Protein AF-A0A242CD02-F1 (afdb_monomer)

Mean predicted aligned error: 7.16 Å

Radius of gyration: 33.12 Å; Cα contacts (8 Å, |Δi|>4): 206; chains: 1; bounding box: 73×28×96 Å

Solvent-accessible surface area (backbone atoms only — not comparable to full-atom values): 11367 Å² total; per-residue (Å²): 132,57,72,65,54,57,50,27,54,52,23,42,52,47,16,54,51,25,44,52,53,18,51,51,29,49,52,52,28,53,52,41,50,52,54,45,55,55,54,62,72,67,69,62,88,50,74,74,56,36,57,55,49,52,51,51,52,52,50,45,52,52,50,36,53,51,28,51,52,50,21,52,52,27,44,51,51,16,50,54,29,38,52,50,18,53,48,47,50,52,51,48,26,64,44,76,51,73,66,56,45,51,26,53,55,56,36,52,54,36,54,54,50,49,51,52,49,56,56,37,52,80,70,71,52,62,48,69,61,45,24,51,51,43,32,54,44,22,52,52,33,31,68,46,38,74,63,81,58,65,86,63,31,37,71,67,55,34,51,45,45,43,55,28,31,50,46,46,35,52,53,22,53,49,45,37,77,40,20,72,58,40,56,72,32,73,72,55,42,52,55,53,51,52,51,48,50,54,35,50,54,39,46,50,52,45,30,62,73,58,66,54,63,64,69,69,67,68,68,76,118

Foldseek 3Di:
DDPLVVLLVVLLVLLVVLLVLLVVLVVVLVVLVVVLVVLVVPQDPDPVVNVVSVVVNVVSVVSSVVSNVSSVVSNVSSVVSVVSSVVSLVCLQQAFDPLLVQLLLLLVVLLVVLLVLLVVLVVPPDLVVSLVVLLVSLVVNLVSLVDQGDPSYDPVLSVLSVVLSVLSNVLSVCCNVCSNVSSVDNVSSVVSSVSSVVSVVSSVVNCVRNVPDVVVSVPPD

Organism: NCBI:txid1834181

Secondary structure (DSSP, 8-state):
--HHHHHHHHHHHHHHHHHHHHHHHHHHHHHHHHHHHHHHHS--SSHHHHHHHHHHHHHHHHHHHHHHHHHHHHHHHHHHHHHHHHHHHHHHHHS--HHHHHHHHHHHHHHHHHHHHHHHHHTT--HHHHHHHHHHHHHHHHHHH-SPPPTTS-HHHHHHHHHHHHHHHHHHHHHHHHHHHHTT-HHHHHHHHHHHHHHHHHHHHHHHHTT--HHHHHS--

Sequence (221 aa):
MNVLDLTFIGLLSGAILFLFFSIICLLLMIRTARKRTVLKKSRPKNKRKQKLWKRKLNKLQKQRKSLLRNAILLFLLMLVTGSGAVYSQYYQMTNLSAVDSEALVKSYYLLGETKKQLDSVKNGASPEKIANNLRDITKQLVSAVNHSPNERLTEEGQRLLKRYYTGATDVASNIHTQSSMIVQNSSVVEEYVADLDKVLANQQSVFKHFKVNESALKEKK

pLDDT: mean 91.0, std 7.23, range [43.72, 97.56]

Nearest PDB structures (foldseek):
  3qe6-assembly1_B  TM=3.062E-01  e=3.656E+00  Mus musculus
  3q84-assembly2_G  TM=3.473E-01  e=6.196E+00  Homo sapiens

Structure (mmCIF, N/CA/C/O backbone):
data_AF-A0A242CD02-F1
#
_entry.id   AF-A0A242CD02-F1
#
loop_
_atom_site.group_PDB
_atom_site.id
_atom_site.type_symbol
_atom_site.label_atom_id
_atom_site.label_alt_id
_atom_site.label_comp_id
_atom_site.label_asym_id
_atom_site.label_entity_id
_atom_site.label_seq_id
_atom_site.pdbx_PDB_ins_code
_atom_site.Cartn_x
_atom_site.Cartn_y
_atom_site.Cartn_z
_atom_site.occupancy
_atom_site.B_iso_or_equiv
_atom_site.auth_seq_id
_atom_site.auth_comp_id
_atom_site.auth_asym_id
_atom_site.auth_atom_id
_atom_site.pdbx_PDB_model_num
ATOM 1 N N . MET A 1 1 ? 9.460 2.040 7.372 1.00 59.06 1 MET A N 1
ATOM 2 C CA . MET A 1 1 ? 9.167 1.795 5.942 1.00 59.06 1 MET A CA 1
ATOM 3 C C . MET A 1 1 ? 8.607 0.395 5.826 1.00 59.06 1 MET A C 1
ATOM 5 O O . MET A 1 1 ? 9.220 -0.531 6.346 1.00 59.06 1 MET A O 1
ATOM 9 N N . ASN A 1 2 ? 7.425 0.260 5.237 1.00 72.31 2 ASN A N 1
ATOM 10 C CA . ASN A 1 2 ? 6.775 -1.029 5.042 1.00 72.31 2 ASN A CA 1
ATOM 11 C C . ASN A 1 2 ? 7.590 -1.853 4.024 1.00 72.31 2 ASN A C 1
ATOM 13 O O . ASN A 1 2 ? 8.218 -1.288 3.128 1.00 72.31 2 ASN A O 1
ATOM 17 N N . VAL A 1 3 ? 7.584 -3.184 4.128 1.00 81.50 3 VAL A N 1
ATOM 18 C CA . VAL A 1 3 ? 8.255 -4.075 3.158 1.00 81.50 3 VAL A CA 1
ATOM 19 C C . VAL A 1 3 ? 7.753 -3.785 1.741 1.00 81.50 3 VAL A C 1
ATOM 21 O O . VAL A 1 3 ? 8.529 -3.752 0.787 1.00 81.50 3 VAL A O 1
ATOM 24 N N . LEU A 1 4 ? 6.465 -3.463 1.616 1.00 81.31 4 LEU A N 1
ATOM 25 C CA . LEU A 1 4 ? 5.857 -3.063 0.353 1.00 81.31 4 LEU A CA 1
ATOM 26 C C . LEU A 1 4 ? 6.481 -1.778 -0.230 1.00 81.31 4 LEU A C 1
ATOM 28 O O . LEU A 1 4 ? 6.661 -1.699 -1.444 1.00 81.31 4 LEU A O 1
ATOM 32 N N . ASP A 1 5 ? 6.917 -0.823 0.596 1.00 82.12 5 ASP A N 1
ATOM 33 C CA . ASP A 1 5 ? 7.583 0.407 0.133 1.00 82.12 5 ASP A CA 1
ATOM 34 C C . ASP A 1 5 ? 8.933 0.096 -0.507 1.00 82.12 5 ASP A C 1
ATOM 36 O O . ASP A 1 5 ? 9.254 0.593 -1.586 1.00 82.12 5 ASP A O 1
ATOM 40 N N . LEU A 1 6 ? 9.707 -0.770 0.148 1.00 87.12 6 LEU A N 1
ATOM 41 C CA . LEU A 1 6 ? 11.003 -1.225 -0.345 1.00 87.12 6 LEU A CA 1
ATOM 42 C C . LEU A 1 6 ? 10.846 -1.973 -1.671 1.00 87.12 6 LEU A C 1
ATOM 44 O O . LEU A 1 6 ? 11.602 -1.721 -2.610 1.00 87.12 6 LEU A O 1
ATOM 48 N N . THR A 1 7 ? 9.831 -2.840 -1.779 1.00 88.38 7 THR A N 1
ATOM 49 C CA . THR A 1 7 ? 9.551 -3.548 -3.037 1.00 88.38 7 THR A CA 1
ATOM 50 C C . THR A 1 7 ? 9.139 -2.594 -4.154 1.00 88.38 7 THR A C 1
ATOM 52 O O . THR A 1 7 ? 9.653 -2.717 -5.262 1.00 88.38 7 THR A O 1
ATOM 55 N N . PHE A 1 8 ? 8.280 -1.607 -3.875 1.00 90.19 8 PHE A N 1
ATOM 56 C CA . PHE A 1 8 ? 7.859 -0.615 -4.864 1.00 90.19 8 PHE A CA 1
ATOM 57 C C . PHE A 1 8 ? 9.052 0.188 -5.392 1.00 90.19 8 PHE A C 1
ATOM 59 O O . PHE A 1 8 ? 9.268 0.249 -6.602 1.00 90.19 8 PHE A O 1
ATOM 66 N N . ILE A 1 9 ? 9.867 0.744 -4.488 1.00 91.44 9 ILE A N 1
ATOM 67 C CA . ILE A 1 9 ? 11.042 1.547 -4.848 1.00 91.44 9 ILE A CA 1
ATOM 68 C C . ILE A 1 9 ? 12.050 0.705 -5.636 1.00 91.44 9 ILE A C 1
ATOM 70 O O . ILE A 1 9 ? 12.567 1.167 -6.656 1.00 91.44 9 ILE A O 1
ATOM 74 N N . GLY A 1 10 ? 12.311 -0.532 -5.202 1.00 93.19 10 GLY A N 1
ATOM 75 C CA . GLY A 1 10 ? 13.229 -1.442 -5.884 1.00 93.19 10 GLY A CA 1
ATOM 76 C C . GLY A 1 10 ? 12.765 -1.800 -7.297 1.00 93.19 10 GLY A C 1
ATOM 77 O O . GLY A 1 10 ? 13.545 -1.707 -8.247 1.00 93.19 10 GLY A O 1
ATOM 78 N N . LEU A 1 11 ? 11.486 -2.148 -7.458 1.00 94.12 11 LEU A N 1
ATOM 79 C CA . LEU A 1 11 ? 10.900 -2.498 -8.754 1.00 94.12 11 LEU A CA 1
ATOM 80 C C . LEU A 1 11 ? 10.860 -1.301 -9.709 1.00 94.12 11 LEU A C 1
ATOM 82 O O . LEU A 1 11 ? 11.226 -1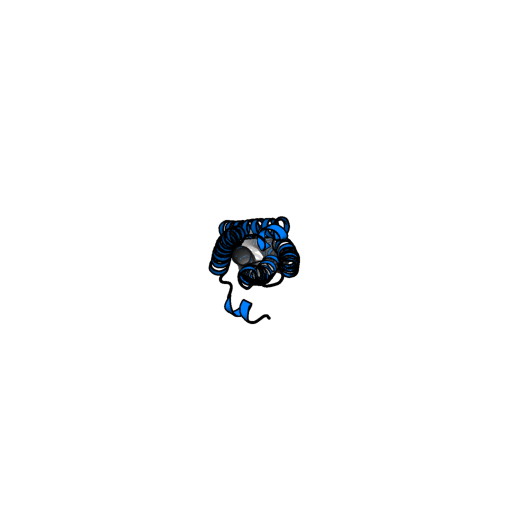.440 -10.878 1.00 94.12 11 LEU A O 1
ATOM 86 N N . LEU A 1 12 ? 10.480 -0.119 -9.214 1.00 95.12 12 LEU A N 1
ATOM 87 C CA . LEU A 1 12 ? 10.429 1.101 -10.018 1.00 95.12 12 LEU A CA 1
ATOM 88 C C . LEU A 1 12 ? 11.831 1.533 -10.466 1.00 95.12 12 LEU A C 1
ATOM 90 O O . LEU A 1 12 ? 12.051 1.812 -11.645 1.00 95.12 12 LEU A O 1
ATOM 94 N N . SER A 1 13 ? 12.800 1.519 -9.548 1.00 96.38 13 SER A N 1
ATOM 95 C CA . SER A 1 13 ? 14.198 1.843 -9.858 1.00 96.38 13 SER A CA 1
ATOM 96 C C . SER A 1 13 ? 14.786 0.857 -10.870 1.00 96.38 13 SER A C 1
ATOM 98 O O . SER A 1 13 ? 15.448 1.267 -11.826 1.00 96.38 13 SER A O 1
ATOM 100 N N . GLY A 1 14 ? 14.493 -0.439 -10.711 1.00 95.81 14 GLY A N 1
ATOM 101 C CA . GLY A 1 14 ? 14.870 -1.479 -11.667 1.00 95.81 14 GLY A CA 1
ATOM 102 C C . GLY A 1 14 ? 14.273 -1.246 -13.056 1.00 95.81 14 GLY A C 1
ATOM 103 O O . GLY A 1 14 ? 14.996 -1.317 -14.050 1.00 95.81 14 GLY A O 1
ATOM 104 N N . ALA A 1 15 ? 12.989 -0.884 -13.135 1.00 96.62 15 ALA A N 1
ATOM 105 C CA . ALA A 1 15 ? 12.323 -0.582 -14.400 1.00 96.62 15 ALA A CA 1
ATOM 106 C C . ALA A 1 15 ? 12.999 0.583 -15.142 1.00 96.62 15 ALA A C 1
ATOM 108 O O . ALA A 1 15 ? 13.291 0.473 -16.336 1.00 96.62 15 ALA A O 1
ATOM 109 N N . ILE A 1 16 ? 13.318 1.667 -14.427 1.00 96.75 16 ILE A N 1
ATOM 110 C CA . ILE A 1 16 ? 14.021 2.833 -14.985 1.00 96.75 16 ILE A CA 1
ATOM 111 C C . ILE A 1 16 ? 15.420 2.439 -15.482 1.00 96.75 16 ILE A C 1
ATOM 113 O O . ILE A 1 16 ? 15.822 2.810 -16.587 1.00 96.75 16 ILE A O 1
ATOM 117 N N . LEU A 1 17 ? 16.154 1.647 -14.700 1.00 97.56 17 LEU A N 1
ATOM 118 C CA . LEU A 1 17 ? 17.499 1.192 -15.049 1.00 97.56 17 LEU A CA 1
ATOM 119 C C . LEU A 1 17 ? 17.497 0.279 -16.289 1.00 97.56 17 LEU A C 1
ATOM 121 O O . LEU A 1 17 ? 18.319 0.452 -17.194 1.00 97.56 17 LEU A O 1
ATOM 125 N N . PHE A 1 18 ? 16.543 -0.648 -16.388 1.00 97.12 18 PHE A N 1
ATOM 126 C CA . PHE A 1 18 ? 16.381 -1.493 -17.572 1.00 97.12 18 PHE A CA 1
ATOM 127 C C . PHE A 1 18 ? 15.957 -0.698 -18.809 1.00 97.12 18 PHE A C 1
ATOM 129 O O . PHE A 1 18 ? 16.474 -0.957 -19.902 1.00 97.12 18 PHE A O 1
ATOM 136 N N . LEU A 1 19 ? 15.090 0.309 -18.650 1.00 97.00 19 LEU A N 1
ATOM 137 C CA . LEU A 1 19 ? 14.740 1.234 -19.727 1.00 97.00 19 LEU A CA 1
ATOM 138 C C . LEU A 1 19 ? 15.984 1.962 -20.248 1.00 97.00 19 LEU A C 1
ATOM 140 O O . LEU A 1 19 ? 16.242 1.977 -21.454 1.00 97.00 19 LEU A O 1
ATOM 144 N N . PHE A 1 20 ? 16.791 2.506 -19.337 1.00 97.50 20 PHE A N 1
ATOM 145 C CA . PHE A 1 20 ? 18.009 3.234 -19.675 1.00 97.50 20 PHE A CA 1
ATOM 146 C C . PHE A 1 20 ? 19.009 2.361 -20.448 1.00 97.50 20 PHE A C 1
ATOM 148 O O . PHE A 1 20 ? 19.477 2.743 -21.527 1.00 97.50 20 PHE A O 1
ATOM 155 N N . PHE A 1 21 ? 19.286 1.143 -19.969 1.00 96.50 21 PHE A N 1
ATOM 156 C CA . PHE A 1 21 ? 20.171 0.219 -20.682 1.00 96.50 21 PHE A CA 1
ATOM 157 C C . PHE A 1 21 ? 19.598 -0.257 -22.021 1.00 96.50 21 PHE A C 1
ATOM 159 O O . PHE A 1 21 ? 20.362 -0.455 -22.975 1.00 96.50 21 PHE A O 1
ATOM 166 N N . SER A 1 22 ? 18.274 -0.405 -22.130 1.00 96.12 22 SER A N 1
ATOM 167 C CA . SER A 1 22 ? 17.621 -0.726 -23.401 1.00 96.12 22 SER A CA 1
ATOM 168 C C . SER A 1 22 ? 17.855 0.386 -24.429 1.00 96.12 22 SER A C 1
ATOM 170 O O . SER A 1 22 ? 18.326 0.109 -25.537 1.00 96.12 22 SER A O 1
ATOM 172 N N . ILE A 1 23 ? 17.668 1.653 -24.039 1.00 96.00 23 ILE A N 1
ATOM 173 C CA . ILE A 1 23 ? 17.934 2.821 -24.894 1.00 96.00 23 ILE A CA 1
ATOM 174 C C . ILE A 1 23 ? 19.403 2.859 -25.335 1.00 96.00 23 ILE A C 1
ATOM 176 O O . ILE A 1 23 ? 19.686 3.026 -26.525 1.00 96.00 23 ILE A O 1
ATOM 180 N N . ILE A 1 24 ? 20.353 2.634 -24.422 1.00 96.75 24 ILE A N 1
ATOM 181 C CA . ILE A 1 24 ? 21.782 2.563 -24.772 1.00 96.75 24 ILE A CA 1
ATOM 182 C C . ILE A 1 24 ? 22.038 1.464 -25.811 1.00 96.75 24 ILE A C 1
ATOM 184 O O . ILE A 1 24 ? 22.725 1.702 -26.812 1.00 96.75 24 ILE A O 1
ATOM 188 N N . CYS A 1 25 ? 21.467 0.271 -25.624 1.00 94.81 25 CYS A N 1
ATOM 189 C CA . CYS A 1 25 ? 21.605 -0.826 -26.582 1.00 94.81 25 CYS A CA 1
ATOM 190 C C . CYS A 1 25 ? 21.042 -0.454 -27.962 1.00 94.81 25 CYS A C 1
ATOM 192 O O . CYS A 1 25 ? 21.676 -0.757 -28.981 1.00 94.81 25 CYS A O 1
ATOM 194 N N . LEU A 1 26 ? 19.906 0.251 -28.013 1.00 94.62 26 LEU A N 1
ATOM 195 C CA . LEU A 1 26 ? 19.320 0.764 -29.254 1.00 94.62 26 LEU A CA 1
ATOM 196 C C . LEU A 1 26 ? 20.239 1.789 -29.941 1.00 94.62 26 LEU A C 1
ATOM 198 O O . LEU A 1 26 ? 20.517 1.665 -31.138 1.00 94.62 26 LEU A O 1
ATOM 202 N N . LEU A 1 27 ? 20.801 2.747 -29.200 1.00 95.81 27 LEU A N 1
ATOM 203 C CA . LEU A 1 27 ? 21.742 3.736 -29.744 1.00 95.81 27 LEU A CA 1
ATOM 204 C C . LEU A 1 27 ? 23.017 3.077 -30.296 1.00 95.81 27 LEU A C 1
ATOM 206 O O . LEU A 1 27 ? 23.470 3.395 -31.404 1.00 95.81 27 LEU A O 1
ATOM 210 N N . LEU A 1 28 ? 23.582 2.110 -29.568 1.00 94.38 28 LEU A N 1
ATOM 211 C CA . LEU A 1 28 ? 24.733 1.324 -30.026 1.00 94.38 28 LEU A CA 1
ATOM 212 C C . LEU A 1 28 ? 24.396 0.484 -31.264 1.00 94.38 28 LEU A C 1
ATOM 214 O O . LEU A 1 28 ? 25.238 0.333 -32.161 1.00 94.38 28 LEU A O 1
ATOM 218 N N . MET A 1 29 ? 23.167 -0.026 -31.361 1.00 94.25 29 MET A N 1
ATOM 219 C CA . MET A 1 29 ? 22.686 -0.748 -32.536 1.00 94.25 29 MET A CA 1
ATOM 220 C C . MET A 1 29 ? 22.645 0.162 -33.767 1.00 94.25 29 MET A C 1
ATOM 222 O O . MET A 1 29 ? 23.146 -0.232 -34.825 1.00 94.25 29 MET A O 1
ATOM 226 N N . ILE A 1 30 ? 22.119 1.384 -33.628 1.00 92.88 30 ILE A N 1
ATOM 227 C CA . ILE A 1 30 ? 22.072 2.386 -34.704 1.00 92.88 30 ILE A CA 1
ATOM 228 C C . ILE A 1 30 ? 23.492 2.743 -35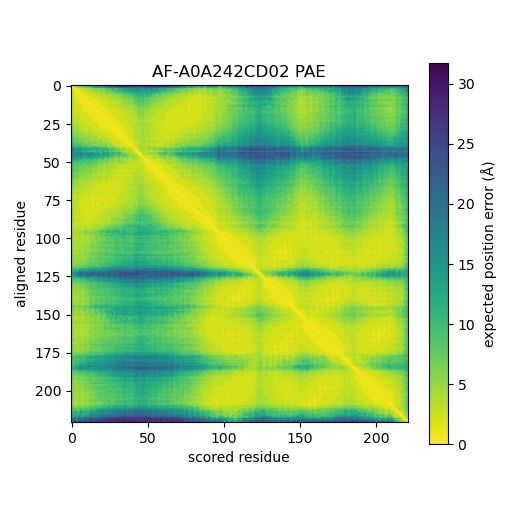.154 1.00 92.88 30 ILE A C 1
ATOM 230 O O . ILE A 1 30 ? 23.792 2.710 -36.353 1.00 92.88 30 ILE A O 1
ATOM 234 N N . ARG A 1 31 ? 24.411 2.996 -34.211 1.00 93.88 31 ARG A N 1
ATOM 235 C CA . ARG A 1 31 ? 25.831 3.246 -34.521 1.00 93.88 31 ARG A CA 1
ATOM 236 C C . ARG A 1 31 ? 26.468 2.068 -35.268 1.00 93.88 31 ARG A C 1
ATOM 238 O O . ARG A 1 31 ? 27.168 2.270 -36.261 1.00 93.88 31 ARG A O 1
ATOM 245 N N . THR A 1 32 ? 26.194 0.833 -34.848 1.00 92.06 32 THR A N 1
ATOM 246 C CA . THR A 1 32 ? 26.699 -0.389 -35.503 1.00 92.06 32 THR A CA 1
ATOM 247 C C . THR A 1 32 ? 26.111 -0.569 -36.906 1.00 92.06 32 THR A C 1
ATOM 249 O O . THR A 1 32 ? 26.822 -0.966 -37.835 1.00 92.06 32 THR A O 1
ATOM 252 N N . ALA A 1 33 ? 24.834 -0.228 -37.098 1.00 89.69 33 ALA A N 1
ATOM 253 C CA . ALA A 1 33 ? 24.182 -0.246 -38.402 1.00 89.69 33 ALA A CA 1
ATOM 254 C C . ALA A 1 33 ? 24.817 0.769 -39.367 1.00 89.69 33 ALA A C 1
ATOM 256 O O . ALA A 1 33 ? 25.144 0.391 -40.493 1.00 89.69 33 ALA A O 1
ATOM 257 N N . ARG A 1 34 ? 25.089 2.001 -38.907 1.00 91.88 34 ARG A N 1
ATOM 258 C CA . ARG A 1 34 ? 25.816 3.022 -39.684 1.00 91.88 34 ARG A CA 1
ATOM 259 C C . ARG A 1 34 ? 27.234 2.564 -40.049 1.00 91.88 34 ARG A C 1
ATOM 261 O O . ARG A 1 34 ? 27.628 2.639 -41.209 1.00 91.88 34 ARG A O 1
ATOM 268 N N . LYS A 1 35 ? 27.990 1.984 -39.107 1.00 91.06 35 LYS A N 1
ATOM 269 C CA . LYS A 1 35 ? 29.323 1.409 -39.400 1.00 91.06 35 LYS A CA 1
ATOM 270 C C . LYS A 1 35 ? 29.259 0.322 -40.480 1.00 91.06 35 LYS A C 1
ATOM 272 O O . LYS A 1 35 ? 30.132 0.248 -41.344 1.00 91.06 35 LYS A O 1
ATOM 277 N N . ARG A 1 36 ? 28.211 -0.510 -40.468 1.00 89.25 36 ARG A N 1
ATOM 278 C CA . ARG A 1 36 ? 27.994 -1.553 -41.484 1.00 89.25 36 ARG A CA 1
ATOM 279 C C . ARG A 1 36 ? 27.660 -0.967 -42.857 1.00 89.25 36 ARG A C 1
ATOM 281 O O . ARG A 1 36 ? 28.155 -1.502 -43.847 1.00 89.25 36 ARG A O 1
ATOM 288 N N . THR A 1 37 ? 26.831 0.076 -42.944 1.00 89.81 37 THR A N 1
ATOM 289 C CA . THR A 1 37 ? 26.491 0.704 -44.234 1.00 89.81 37 THR A CA 1
ATOM 290 C C . THR A 1 37 ? 27.706 1.385 -44.854 1.00 89.81 37 THR A C 1
ATOM 292 O O . THR A 1 37 ? 27.958 1.178 -46.038 1.00 89.81 37 THR A O 1
ATOM 295 N N . VAL A 1 38 ? 28.517 2.089 -44.056 1.00 91.50 38 VAL A N 1
ATOM 296 C CA . VAL A 1 38 ? 29.792 2.672 -44.510 1.00 91.50 38 VAL A CA 1
ATOM 297 C C . VAL A 1 38 ? 30.747 1.580 -45.003 1.00 91.50 38 VAL A C 1
ATOM 299 O O . VAL A 1 38 ? 31.223 1.643 -46.133 1.00 91.50 38 VAL A O 1
ATOM 302 N N . LEU A 1 39 ? 30.952 0.513 -44.222 1.00 88.19 39 LEU A N 1
ATOM 303 C CA . LEU A 1 39 ? 31.839 -0.586 -44.621 1.00 88.19 39 LEU A CA 1
ATOM 304 C C . LEU A 1 39 ? 31.354 -1.309 -45.890 1.00 88.19 39 LEU A C 1
ATOM 306 O O . LEU A 1 39 ? 32.177 -1.777 -46.676 1.00 88.19 39 LEU A O 1
ATOM 310 N N . LYS A 1 40 ? 30.035 -1.404 -46.110 1.00 87.06 40 LYS A N 1
ATOM 311 C CA . LYS A 1 40 ? 29.467 -1.975 -47.341 1.00 87.06 40 LYS A CA 1
ATOM 312 C C . LYS A 1 40 ? 29.805 -1.149 -48.586 1.00 87.06 40 LYS A C 1
ATOM 314 O O . LYS A 1 40 ? 30.006 -1.755 -49.635 1.00 87.06 40 LYS A O 1
ATOM 319 N N . LYS A 1 41 ? 29.882 0.184 -48.469 1.00 89.06 41 LYS A N 1
ATOM 320 C CA . LYS A 1 41 ? 30.239 1.082 -49.582 1.00 89.06 41 LYS A CA 1
ATOM 321 C C . LYS A 1 41 ? 31.707 0.910 -50.006 1.00 89.06 41 LYS A C 1
ATOM 323 O O . LYS A 1 41 ? 32.001 0.903 -51.193 1.00 89.06 41 LYS A O 1
ATOM 328 N N . SER A 1 42 ? 32.620 0.664 -49.065 1.00 86.38 42 SER A N 1
ATOM 329 C CA . SER A 1 42 ? 34.060 0.486 -49.332 1.00 86.38 42 SER A CA 1
ATOM 330 C C . SER A 1 42 ? 34.445 -0.963 -49.685 1.00 86.38 42 SER A C 1
ATOM 332 O O . SER A 1 42 ? 35.234 -1.600 -48.980 1.00 86.38 42 SER A O 1
ATOM 334 N N . ARG A 1 43 ? 33.872 -1.530 -50.756 1.00 84.75 43 ARG A N 1
ATOM 335 C CA . ARG A 1 43 ? 34.142 -2.921 -51.177 1.00 84.75 43 ARG A CA 1
ATOM 336 C C . ARG A 1 43 ? 35.559 -3.067 -51.776 1.00 84.75 43 ARG A C 1
ATOM 338 O O . ARG A 1 43 ? 35.836 -2.464 -52.810 1.00 84.75 43 ARG A O 1
ATOM 345 N N . PRO A 1 44 ? 36.454 -3.901 -51.207 1.00 86.69 44 PRO A N 1
ATOM 346 C CA . PRO A 1 44 ? 37.796 -4.101 -51.759 1.00 86.69 44 PRO A CA 1
ATOM 347 C C . PRO A 1 44 ? 37.785 -5.027 -52.989 1.00 86.69 44 PRO A C 1
ATOM 349 O O . PRO A 1 44 ? 37.081 -6.038 -52.998 1.00 86.69 44 PRO A O 1
ATOM 352 N N . LYS A 1 45 ? 38.621 -4.720 -53.995 1.00 84.81 45 LYS A N 1
ATOM 353 C CA . LYS A 1 45 ? 38.789 -5.527 -55.225 1.00 84.81 45 LYS A CA 1
ATOM 354 C C . LYS A 1 45 ? 39.702 -6.761 -55.046 1.00 84.81 45 LYS A C 1
ATOM 356 O O . LYS A 1 45 ? 39.555 -7.741 -55.763 1.00 84.81 45 LYS A O 1
ATOM 361 N N . ASN A 1 46 ? 40.616 -6.757 -54.069 1.00 92.38 46 ASN A N 1
ATOM 362 C CA . ASN A 1 46 ? 41.578 -7.851 -53.838 1.00 92.38 46 ASN A CA 1
ATOM 363 C C . ASN A 1 46 ? 40.951 -9.040 -53.068 1.00 92.38 46 ASN A C 1
ATOM 365 O O . ASN A 1 46 ? 40.400 -8.843 -51.979 1.00 92.38 46 ASN A O 1
ATOM 369 N N . LYS A 1 47 ? 41.115 -10.278 -53.573 1.00 82.75 47 LYS A N 1
ATOM 370 C CA . LYS A 1 47 ? 40.580 -11.526 -52.981 1.00 82.75 47 LYS A CA 1
ATOM 371 C C . LYS A 1 47 ? 40.957 -11.726 -51.500 1.00 82.75 47 LYS A C 1
ATOM 373 O O . LYS A 1 47 ? 40.092 -12.084 -50.697 1.00 82.75 47 LYS A O 1
ATOM 378 N N . ARG A 1 48 ? 42.205 -11.437 -51.091 1.00 83.56 48 ARG A N 1
ATOM 379 C CA . ARG A 1 48 ? 42.642 -11.562 -49.677 1.00 83.56 48 ARG A CA 1
ATOM 380 C C . ARG A 1 48 ? 41.919 -10.553 -48.771 1.00 83.56 48 ARG A C 1
ATOM 382 O O . ARG A 1 48 ? 41.380 -10.922 -47.725 1.00 83.56 48 ARG A O 1
ATOM 389 N N . LYS A 1 49 ? 41.821 -9.289 -49.206 1.00 84.25 49 LYS A N 1
ATOM 390 C CA . LYS A 1 49 ? 41.115 -8.212 -48.478 1.00 84.25 49 LYS A CA 1
ATOM 391 C C . LYS A 1 49 ? 39.595 -8.440 -48.440 1.00 84.25 49 LYS A C 1
ATOM 393 O O . LYS A 1 49 ? 38.945 -8.097 -47.453 1.00 84.25 49 LYS A O 1
ATOM 398 N N . GLN A 1 50 ? 39.030 -9.091 -49.458 1.00 87.81 50 GLN A N 1
ATOM 399 C CA . GLN A 1 50 ? 37.608 -9.433 -49.532 1.00 87.81 50 GLN A CA 1
ATOM 400 C C . GLN A 1 50 ? 37.179 -10.432 -48.442 1.00 87.81 50 GLN A C 1
ATOM 402 O O . GLN A 1 50 ? 36.107 -10.272 -47.853 1.00 87.81 50 GLN A O 1
ATOM 407 N N . LYS A 1 51 ? 38.021 -11.425 -48.111 1.00 87.62 51 LYS A N 1
ATOM 408 C CA . LYS A 1 51 ? 37.750 -12.388 -47.023 1.00 87.62 51 LYS A CA 1
ATOM 409 C C . LYS A 1 51 ? 37.687 -11.693 -45.657 1.00 87.62 51 LYS A C 1
ATOM 411 O O . LYS A 1 51 ? 36.760 -11.937 -44.884 1.00 87.62 51 LYS A O 1
ATOM 416 N N . LEU A 1 52 ? 38.622 -10.778 -45.378 1.00 89.00 52 LEU A N 1
ATOM 417 C CA . LEU A 1 52 ? 38.633 -9.977 -44.144 1.00 89.00 52 LEU A CA 1
ATOM 418 C C . LEU A 1 52 ? 37.433 -9.024 -44.059 1.00 89.00 52 LEU A C 1
ATOM 420 O O . LEU A 1 52 ? 36.817 -8.897 -43.001 1.00 89.00 52 LEU A O 1
ATOM 424 N N . TRP A 1 53 ? 37.058 -8.400 -45.177 1.00 91.19 53 TRP A N 1
ATOM 425 C CA . TRP A 1 53 ? 35.881 -7.536 -45.266 1.00 91.19 53 TRP A CA 1
ATOM 426 C C . TRP A 1 53 ? 34.579 -8.291 -44.958 1.00 91.19 53 TRP A C 1
ATOM 428 O O . TRP A 1 53 ? 33.802 -7.847 -44.109 1.00 91.19 53 TRP A O 1
ATOM 438 N N . LYS A 1 54 ? 34.378 -9.484 -45.545 1.00 89.56 54 LYS A N 1
ATOM 439 C CA . LYS A 1 54 ? 33.224 -10.351 -45.233 1.00 89.56 54 LYS A CA 1
ATOM 440 C C . LYS A 1 54 ? 33.187 -10.736 -43.748 1.00 89.56 54 LYS A C 1
ATOM 442 O O . LYS A 1 54 ? 32.131 -10.655 -43.124 1.00 89.56 54 LYS A O 1
ATOM 447 N N . ARG A 1 55 ? 34.334 -11.087 -43.149 1.00 90.69 55 ARG A N 1
ATOM 448 C CA . ARG A 1 55 ? 34.434 -11.386 -41.705 1.00 90.69 55 ARG A CA 1
ATOM 449 C C . ARG A 1 55 ? 34.023 -10.188 -40.838 1.00 90.69 55 ARG A C 1
ATOM 451 O O . ARG A 1 55 ? 33.233 -10.362 -39.912 1.00 90.69 55 ARG A O 1
ATOM 458 N N . LYS A 1 56 ? 34.497 -8.974 -41.156 1.00 91.00 56 LYS A N 1
ATOM 459 C CA . LYS A 1 56 ? 34.119 -7.739 -40.438 1.00 91.00 56 LYS A CA 1
ATOM 460 C C . LYS A 1 56 ? 32.622 -7.437 -40.559 1.00 91.00 56 LYS A C 1
ATOM 462 O O . LYS A 1 56 ? 31.987 -7.130 -39.552 1.00 91.00 56 LYS A O 1
ATOM 467 N N . LEU A 1 57 ? 32.035 -7.587 -41.748 1.00 90.19 57 LEU A N 1
ATOM 468 C CA . LEU A 1 57 ? 30.590 -7.425 -41.946 1.00 90.19 57 LEU A CA 1
ATOM 469 C C . LEU A 1 57 ? 29.770 -8.434 -41.139 1.00 90.19 57 LEU A C 1
ATOM 471 O O . LEU A 1 57 ? 28.789 -8.047 -40.502 1.00 90.19 57 LEU A O 1
ATOM 475 N N . ASN A 1 58 ? 30.188 -9.701 -41.121 1.00 91.56 58 ASN A N 1
ATOM 476 C CA . ASN A 1 58 ? 29.530 -10.738 -40.329 1.00 91.56 58 ASN A CA 1
ATOM 477 C C . ASN A 1 58 ? 29.636 -10.445 -38.826 1.00 91.56 58 ASN A C 1
ATOM 479 O O . ASN A 1 58 ? 28.652 -10.622 -38.108 1.00 91.56 58 ASN A O 1
ATOM 483 N N . LYS A 1 59 ? 30.781 -9.931 -38.349 1.00 92.94 59 LYS A N 1
ATOM 484 C CA . LYS A 1 59 ? 30.953 -9.501 -36.950 1.00 92.94 59 LYS A CA 1
ATOM 485 C C . LYS A 1 59 ? 29.998 -8.359 -36.590 1.00 92.94 59 LYS A C 1
ATOM 487 O O . LYS A 1 59 ? 29.279 -8.479 -35.604 1.00 92.94 59 LYS A O 1
ATOM 492 N N . LEU A 1 60 ? 29.911 -7.312 -37.417 1.00 90.38 60 LEU A N 1
ATOM 493 C CA . LEU A 1 60 ? 28.974 -6.195 -37.206 1.00 90.38 60 LEU A CA 1
ATOM 494 C C . LEU A 1 60 ? 27.507 -6.650 -37.250 1.00 90.38 60 LEU A C 1
ATOM 496 O O . LEU A 1 60 ? 26.674 -6.149 -36.500 1.00 90.38 60 LEU A O 1
ATOM 500 N N . GLN A 1 61 ? 27.176 -7.621 -38.106 1.00 92.06 61 GLN A N 1
ATOM 501 C CA . GLN A 1 61 ? 25.833 -8.198 -38.169 1.00 92.06 61 GLN A CA 1
ATOM 502 C C . GLN A 1 61 ? 25.492 -9.011 -36.913 1.00 92.06 61 GLN A C 1
ATOM 504 O O . GLN A 1 61 ? 24.392 -8.857 -36.384 1.00 92.06 61 GLN A O 1
ATOM 509 N N . LYS A 1 62 ? 26.424 -9.833 -36.413 1.00 92.50 62 LYS A N 1
ATOM 510 C CA . LYS A 1 62 ? 26.258 -10.561 -35.145 1.00 92.50 62 LYS A CA 1
ATOM 511 C C . LYS A 1 62 ? 26.121 -9.597 -33.962 1.00 92.50 62 LYS A C 1
ATOM 513 O O . LYS A 1 62 ? 25.199 -9.755 -33.171 1.00 92.50 62 LYS A O 1
ATOM 518 N N . GLN A 1 63 ? 26.959 -8.559 -33.895 1.00 92.81 63 GLN A N 1
ATOM 519 C CA . GLN A 1 63 ? 26.875 -7.514 -32.868 1.00 92.81 63 GLN A CA 1
ATOM 520 C C . GLN A 1 63 ? 25.525 -6.795 -32.894 1.00 92.81 63 GLN A C 1
ATOM 522 O O . GLN A 1 63 ? 24.886 -6.674 -31.856 1.00 92.81 63 GLN A O 1
ATOM 527 N N . ARG A 1 64 ? 25.037 -6.393 -34.077 1.00 92.38 64 ARG A N 1
ATOM 528 C CA . ARG A 1 64 ? 23.711 -5.772 -34.216 1.00 92.38 64 ARG A CA 1
ATOM 529 C C . ARG A 1 64 ? 22.595 -6.682 -33.697 1.00 92.38 64 ARG A C 1
ATOM 531 O O . ARG A 1 64 ? 21.741 -6.211 -32.956 1.00 92.38 64 ARG A O 1
ATOM 538 N N . LYS A 1 65 ? 22.595 -7.965 -34.082 1.00 92.94 65 LYS A N 1
ATOM 539 C CA . LYS A 1 65 ? 21.588 -8.935 -33.617 1.00 92.94 65 LYS A CA 1
ATOM 540 C C . LYS A 1 65 ? 21.650 -9.136 -32.100 1.00 92.94 65 LYS A C 1
ATOM 542 O O . LYS A 1 65 ? 20.607 -9.182 -31.463 1.00 92.94 65 LYS A O 1
ATOM 547 N N . SER A 1 66 ? 22.853 -9.207 -31.527 1.00 94.56 66 SER A N 1
ATOM 548 C CA . SER A 1 66 ? 23.036 -9.321 -30.077 1.00 94.56 66 SER A CA 1
ATOM 549 C C . SER A 1 66 ? 22.530 -8.085 -29.335 1.00 94.56 66 SER A C 1
ATOM 551 O O . SER A 1 66 ? 21.836 -8.232 -28.339 1.00 94.56 66 SER A O 1
ATOM 553 N N . LEU A 1 67 ? 22.834 -6.880 -29.829 1.00 94.25 67 LEU A N 1
ATOM 554 C CA . LEU A 1 67 ? 22.348 -5.628 -29.241 1.00 94.25 67 LEU A CA 1
ATOM 555 C C . LEU A 1 67 ? 20.822 -5.524 -29.312 1.00 94.25 67 LEU A C 1
ATOM 557 O O . LEU A 1 67 ? 20.209 -5.101 -28.343 1.00 94.25 67 LEU A O 1
ATOM 561 N N . LEU A 1 68 ? 20.209 -5.953 -30.421 1.00 94.25 68 LEU A N 1
ATOM 562 C CA . LEU A 1 68 ? 18.751 -6.013 -30.546 1.00 94.25 68 LEU A CA 1
ATOM 563 C C . LEU A 1 68 ? 18.140 -7.002 -29.549 1.00 94.25 68 LEU A C 1
ATOM 565 O O . LEU A 1 68 ? 17.198 -6.645 -28.854 1.00 94.25 68 LEU A O 1
ATOM 569 N N . ARG A 1 69 ? 18.693 -8.216 -29.436 1.00 95.75 69 ARG A N 1
ATOM 570 C CA . ARG A 1 69 ? 18.220 -9.211 -28.462 1.00 95.75 69 ARG A CA 1
ATOM 571 C C . ARG A 1 69 ? 18.329 -8.689 -27.030 1.00 95.75 69 ARG A C 1
ATOM 573 O O . ARG A 1 69 ? 17.382 -8.834 -26.272 1.00 95.75 69 ARG A O 1
ATOM 580 N N . ASN A 1 70 ? 19.452 -8.061 -26.680 1.00 95.19 70 ASN A N 1
ATOM 581 C CA . ASN A 1 70 ? 19.650 -7.487 -25.350 1.00 95.19 70 ASN A CA 1
ATOM 582 C C . ASN A 1 70 ? 18.693 -6.313 -25.096 1.00 95.19 70 ASN A C 1
ATOM 584 O O . ASN A 1 70 ? 18.127 -6.237 -24.015 1.00 95.19 70 ASN A O 1
ATOM 588 N N . ALA A 1 71 ? 18.465 -5.441 -26.084 1.00 95.88 71 ALA A N 1
ATOM 589 C CA . ALA A 1 71 ? 17.506 -4.342 -25.966 1.00 95.88 71 ALA A CA 1
ATOM 590 C C . ALA A 1 71 ? 16.077 -4.856 -25.731 1.00 95.88 71 ALA A C 1
ATOM 592 O O . ALA A 1 71 ? 15.395 -4.352 -24.844 1.00 95.88 71 ALA A O 1
ATOM 593 N N . ILE A 1 72 ? 15.655 -5.883 -26.480 1.00 96.38 72 ILE A N 1
ATOM 594 C CA . ILE A 1 72 ? 14.345 -6.530 -26.307 1.00 96.38 72 ILE A CA 1
ATOM 595 C C . ILE A 1 72 ? 14.249 -7.184 -24.926 1.00 96.38 72 ILE A C 1
ATOM 597 O O . ILE A 1 72 ? 13.262 -6.984 -24.233 1.00 96.38 72 ILE A O 1
ATOM 601 N N . LEU A 1 73 ? 15.275 -7.926 -24.500 1.00 97.44 73 LEU A N 1
ATOM 602 C CA . LEU A 1 73 ? 15.289 -8.579 -23.190 1.00 97.44 73 LEU A CA 1
ATOM 603 C C . LEU A 1 73 ? 15.202 -7.559 -22.049 1.00 97.44 73 LEU A C 1
ATOM 605 O O . LEU A 1 73 ? 14.385 -7.720 -21.152 1.00 97.44 73 LEU A O 1
ATOM 609 N N . LEU A 1 74 ? 15.998 -6.488 -22.101 1.00 96.81 74 LEU A N 1
ATOM 610 C CA . LEU A 1 74 ? 15.952 -5.407 -21.111 1.00 96.81 74 LEU A CA 1
ATOM 611 C C . LEU A 1 74 ? 14.601 -4.689 -21.122 1.00 96.81 74 LEU A C 1
ATOM 613 O O . LEU A 1 74 ? 14.081 -4.342 -20.070 1.00 96.81 74 LEU A O 1
ATOM 617 N N . PHE A 1 75 ? 14.006 -4.501 -22.299 1.00 96.38 75 PHE A N 1
ATOM 618 C CA . PHE A 1 75 ? 12.676 -3.916 -22.412 1.00 96.38 75 PHE A CA 1
ATOM 619 C C . PHE A 1 75 ? 11.598 -4.815 -21.788 1.00 96.38 75 PHE A C 1
ATOM 621 O O . PHE A 1 75 ? 10.740 -4.324 -21.064 1.00 96.38 75 PHE A O 1
ATOM 628 N N . LEU A 1 76 ? 11.668 -6.132 -21.996 1.00 97.50 76 LEU A N 1
ATOM 629 C CA . LEU A 1 76 ? 10.764 -7.082 -21.341 1.00 97.50 76 LEU A CA 1
ATOM 630 C C . LEU A 1 76 ? 10.943 -7.079 -19.819 1.00 97.50 76 LEU A C 1
ATOM 632 O O . LEU A 1 76 ? 9.951 -7.055 -19.097 1.00 97.50 76 LEU A O 1
ATOM 636 N N . LEU A 1 77 ? 12.186 -7.046 -19.328 1.00 97.00 77 LEU A N 1
ATOM 637 C CA . LEU A 1 77 ? 12.452 -6.923 -17.893 1.00 97.00 77 LEU A CA 1
ATOM 638 C C . LEU A 1 77 ? 11.877 -5.626 -17.322 1.00 97.00 77 LEU A C 1
ATOM 640 O O . LEU A 1 77 ? 11.246 -5.673 -16.272 1.00 97.00 77 LEU A O 1
ATOM 644 N N . MET A 1 78 ? 12.024 -4.505 -18.036 1.00 97.44 78 MET A N 1
ATOM 645 C CA . MET A 1 78 ? 11.410 -3.229 -17.667 1.00 97.44 78 MET A CA 1
ATOM 646 C C . MET A 1 78 ? 9.890 -3.349 -17.526 1.00 97.44 78 MET A C 1
ATOM 648 O O . MET A 1 78 ? 9.347 -2.875 -16.531 1.00 97.44 78 MET A O 1
ATOM 652 N N . LEU A 1 79 ? 9.211 -4.014 -18.467 1.00 97.19 79 LEU A N 1
ATOM 653 C CA . LEU A 1 79 ? 7.762 -4.224 -18.391 1.00 97.19 79 LEU A CA 1
ATOM 654 C C . LEU A 1 79 ? 7.372 -5.077 -17.180 1.00 97.19 79 LEU A C 1
ATOM 656 O O . LEU A 1 79 ? 6.435 -4.731 -16.464 1.00 97.19 79 LEU A O 1
ATOM 660 N N . VAL A 1 80 ? 8.106 -6.159 -16.913 1.00 97.06 80 VAL A N 1
ATOM 661 C CA . VAL A 1 80 ? 7.846 -7.028 -15.755 1.00 97.06 80 VAL A CA 1
ATOM 662 C C . VAL A 1 80 ? 8.044 -6.263 -14.447 1.00 97.06 80 VAL A C 1
ATOM 664 O O . VAL A 1 80 ? 7.138 -6.234 -13.618 1.00 97.06 80 VAL A O 1
ATOM 667 N N . THR A 1 81 ? 9.174 -5.581 -14.263 1.00 96.06 81 THR A N 1
ATOM 668 C CA . THR A 1 81 ? 9.417 -4.816 -13.031 1.00 96.06 81 THR A CA 1
ATOM 669 C C . THR A 1 81 ? 8.495 -3.608 -12.901 1.00 96.06 81 THR A C 1
ATOM 671 O O . THR A 1 81 ? 8.022 -3.320 -11.807 1.00 96.06 81 THR A O 1
ATOM 674 N N . GLY A 1 82 ? 8.185 -2.929 -14.007 1.00 95.75 82 GLY A N 1
ATOM 675 C CA . GLY A 1 82 ? 7.271 -1.787 -14.030 1.00 95.75 82 GLY A CA 1
ATOM 676 C C . GLY A 1 82 ? 5.845 -2.192 -13.665 1.00 95.75 82 GLY A C 1
ATOM 677 O O . GLY A 1 82 ? 5.230 -1.567 -12.807 1.00 95.75 82 GLY A O 1
ATOM 678 N N . SER A 1 83 ? 5.349 -3.288 -14.248 1.00 94.75 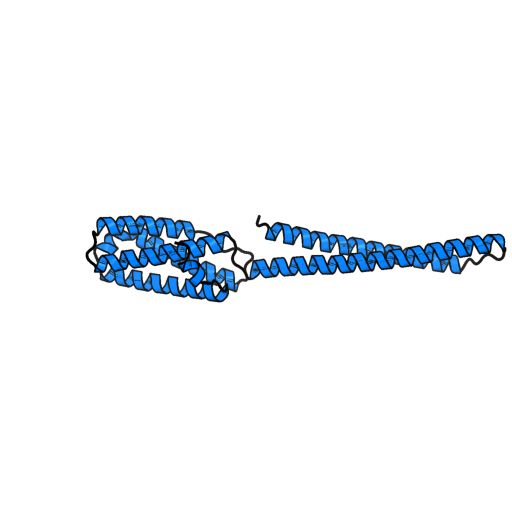83 SER A N 1
ATOM 679 C CA . SER A 1 83 ? 4.040 -3.855 -13.902 1.00 94.75 83 SER A CA 1
ATOM 680 C C . SER A 1 83 ? 3.970 -4.290 -12.436 1.00 94.75 83 SER A C 1
ATOM 682 O O . SER A 1 83 ? 2.996 -3.975 -11.756 1.00 94.75 83 SER A O 1
ATOM 684 N N . GLY A 1 84 ? 5.035 -4.902 -11.908 1.00 93.94 84 GLY A N 1
ATOM 685 C CA . GLY A 1 84 ? 5.143 -5.242 -10.488 1.00 93.94 84 GLY A CA 1
ATOM 686 C C . GLY A 1 84 ? 5.121 -4.019 -9.566 1.00 93.94 84 GLY A C 1
ATOM 687 O O . GLY A 1 84 ? 4.464 -4.054 -8.527 1.00 93.94 84 GLY A O 1
ATOM 688 N N . ALA A 1 85 ? 5.790 -2.925 -9.943 1.00 93.81 85 ALA A N 1
ATOM 689 C CA . ALA A 1 85 ? 5.750 -1.674 -9.186 1.00 93.81 85 ALA A CA 1
ATOM 690 C C . ALA A 1 85 ? 4.329 -1.090 -9.152 1.00 93.81 85 ALA A C 1
ATOM 692 O O . ALA A 1 85 ? 3.815 -0.793 -8.076 1.00 93.81 85 ALA A O 1
ATOM 693 N N . VAL A 1 86 ? 3.665 -0.998 -10.308 1.00 92.31 86 VAL A N 1
ATOM 694 C CA . VAL A 1 86 ? 2.279 -0.508 -10.400 1.00 92.31 86 VAL A CA 1
ATOM 695 C C . VAL A 1 86 ? 1.329 -1.387 -9.586 1.00 92.31 86 VAL A C 1
ATOM 697 O O . VAL A 1 86 ? 0.490 -0.866 -8.857 1.00 92.31 86 VAL A O 1
ATOM 700 N N . TYR A 1 87 ? 1.489 -2.711 -9.645 1.00 92.50 87 TYR A N 1
ATOM 701 C CA . TYR A 1 87 ? 0.69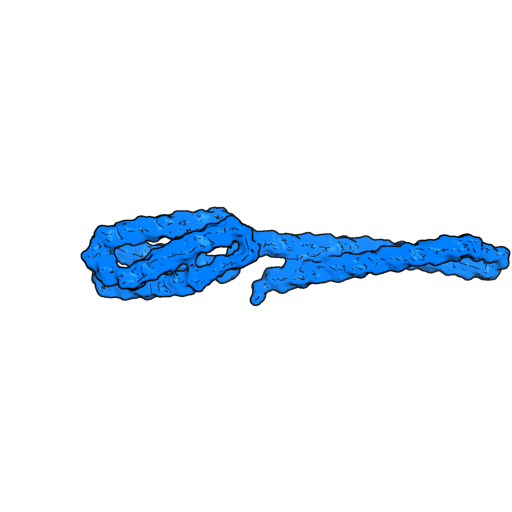4 -3.635 -8.839 1.00 92.50 87 TYR A CA 1
ATOM 702 C C . TYR A 1 87 ? 0.927 -3.444 -7.334 1.00 92.50 87 TYR A C 1
ATOM 704 O O . TYR A 1 87 ? -0.033 -3.377 -6.572 1.00 92.50 87 TYR A O 1
ATOM 712 N N . SER A 1 88 ? 2.184 -3.309 -6.897 1.00 90.94 88 SER A N 1
ATOM 713 C CA . SER A 1 88 ? 2.514 -3.052 -5.487 1.00 90.94 88 SER A CA 1
ATOM 714 C C . SER A 1 88 ? 1.900 -1.737 -4.996 1.00 90.94 88 SER A C 1
ATOM 716 O O . SER A 1 88 ? 1.317 -1.690 -3.913 1.00 90.94 88 SER A O 1
ATOM 718 N N . GLN A 1 89 ? 1.957 -0.683 -5.814 1.00 89.94 89 GLN A N 1
ATOM 719 C CA . GLN A 1 89 ? 1.324 0.597 -5.508 1.00 89.94 89 GLN A CA 1
ATOM 720 C C . GLN A 1 89 ? -0.199 0.471 -5.419 1.00 89.94 89 GLN A C 1
ATOM 722 O O . GLN A 1 89 ? -0.793 0.931 -4.447 1.00 89.94 89 GLN A O 1
ATOM 727 N N . TYR A 1 90 ? -0.820 -0.187 -6.398 1.00 91.25 90 TYR A N 1
ATOM 728 C CA . TYR A 1 90 ? -2.258 -0.433 -6.398 1.00 91.25 90 TYR A CA 1
ATOM 729 C C . TYR A 1 90 ? -2.688 -1.193 -5.140 1.00 91.25 90 TYR A C 1
ATOM 731 O O . TYR A 1 90 ? -3.624 -0.787 -4.457 1.00 91.25 90 TYR A O 1
ATOM 739 N N . TYR A 1 91 ? -1.944 -2.237 -4.769 1.00 90.75 91 TYR A N 1
ATOM 740 C CA . TYR A 1 91 ? -2.210 -3.003 -3.558 1.00 90.75 91 TYR A CA 1
ATOM 741 C C . TYR A 1 91 ? -2.131 -2.136 -2.294 1.00 90.75 91 TYR A C 1
ATOM 743 O O . TYR A 1 91 ? -3.000 -2.242 -1.432 1.00 90.75 91 TYR A O 1
ATOM 751 N N . GLN A 1 92 ? -1.128 -1.260 -2.182 1.00 89.62 92 GLN A N 1
ATOM 752 C CA . GLN A 1 92 ? -1.009 -0.330 -1.051 1.00 89.62 92 GLN A CA 1
ATOM 753 C C . GLN A 1 92 ? -2.142 0.703 -1.001 1.00 89.62 92 GLN A C 1
ATOM 755 O O . GLN A 1 92 ? -2.507 1.138 0.086 1.00 89.62 92 GLN A O 1
ATOM 760 N N . MET A 1 93 ? -2.696 1.089 -2.153 1.00 89.31 93 MET A N 1
ATOM 761 C CA . MET A 1 93 ? -3.804 2.045 -2.238 1.00 89.31 93 MET A CA 1
ATOM 762 C C . MET A 1 93 ? -5.141 1.450 -1.794 1.00 89.31 93 MET A C 1
ATOM 764 O O . MET A 1 93 ? -5.982 2.170 -1.257 1.00 89.31 93 MET A O 1
ATOM 768 N N . THR A 1 94 ? -5.353 0.153 -2.029 1.00 89.00 94 THR A N 1
ATOM 769 C CA . THR A 1 94 ? -6.652 -0.502 -1.808 1.00 89.00 94 THR A CA 1
ATOM 770 C C . THR A 1 94 ? -6.727 -1.345 -0.540 1.00 89.00 94 THR A C 1
ATOM 772 O O . THR A 1 94 ? -7.810 -1.808 -0.196 1.00 89.00 94 THR A O 1
ATOM 775 N N . ASN A 1 95 ? -5.606 -1.597 0.137 1.00 91.06 95 ASN A N 1
ATOM 776 C CA . ASN A 1 95 ? -5.559 -2.461 1.316 1.00 91.06 95 ASN A CA 1
ATOM 777 C C . ASN A 1 95 ? -5.099 -1.695 2.553 1.00 91.06 95 ASN A C 1
ATOM 779 O O . ASN A 1 95 ? -4.256 -0.803 2.478 1.00 91.06 95 ASN A O 1
ATOM 783 N N . LEU A 1 96 ? -5.628 -2.101 3.707 1.00 91.31 96 LEU A N 1
ATOM 784 C CA . LEU A 1 96 ? -5.231 -1.558 5.000 1.00 91.31 96 LEU A CA 1
ATOM 785 C C . LEU A 1 96 ? -3.742 -1.797 5.257 1.00 91.31 96 LEU A C 1
ATOM 787 O O . LEU A 1 96 ? -3.203 -2.871 4.972 1.00 91.31 96 LEU A O 1
ATOM 791 N N . SER A 1 97 ? -3.084 -0.795 5.839 1.00 90.81 97 SER A N 1
ATOM 792 C CA . SER A 1 97 ? -1.742 -0.984 6.380 1.00 90.81 97 SER A CA 1
ATOM 793 C C . SER A 1 97 ? -1.785 -1.917 7.596 1.00 90.81 97 SER A C 1
ATOM 795 O O . SER A 1 97 ? -2.843 -2.140 8.182 1.00 90.81 97 SER A O 1
ATOM 797 N N . ALA A 1 98 ? -0.635 -2.459 8.006 1.00 88.50 98 ALA A N 1
ATOM 798 C CA . ALA A 1 98 ? -0.568 -3.274 9.220 1.00 88.50 98 ALA A CA 1
ATOM 799 C C . ALA A 1 98 ? -1.047 -2.490 10.455 1.00 88.50 98 ALA A C 1
ATOM 801 O O . ALA A 1 98 ? -1.800 -3.028 11.258 1.00 88.50 98 ALA A O 1
ATOM 802 N N . VAL A 1 99 ? -0.672 -1.209 10.541 1.00 90.94 99 VAL A N 1
ATOM 803 C CA . VAL A 1 99 ? -1.075 -0.303 11.623 1.00 90.94 99 VAL A CA 1
ATOM 804 C C . VAL A 1 99 ? -2.582 -0.062 11.594 1.00 90.94 99 VAL A C 1
ATOM 806 O O . VAL A 1 99 ? -3.241 -0.252 12.608 1.00 90.94 99 VAL A O 1
ATOM 809 N N . ASP A 1 100 ? -3.149 0.274 10.431 1.00 93.19 100 ASP A N 1
ATOM 810 C CA . ASP A 1 100 ? -4.597 0.504 10.305 1.00 93.19 100 ASP A CA 1
ATOM 811 C C . ASP A 1 100 ? -5.410 -0.769 10.574 1.00 93.19 100 ASP A C 1
ATOM 813 O O . ASP A 1 100 ? -6.486 -0.722 11.165 1.00 93.19 100 ASP A O 1
ATOM 817 N N . SER A 1 101 ? -4.894 -1.925 10.152 1.00 91.81 101 SER A N 1
ATOM 818 C CA . SER A 1 101 ? -5.509 -3.225 10.413 1.00 91.81 101 SER A CA 1
ATOM 819 C C . SER A 1 101 ? -5.516 -3.542 11.910 1.00 91.81 101 SER A C 1
ATOM 821 O O . SER A 1 101 ? -6.559 -3.891 12.461 1.00 91.81 101 SER A O 1
ATOM 823 N N . GLU A 1 102 ? -4.381 -3.363 12.591 1.00 91.62 102 GLU A N 1
ATOM 824 C CA . GLU A 1 102 ? -4.269 -3.559 14.039 1.00 91.62 102 GLU A CA 1
ATOM 825 C C . GLU A 1 102 ? -5.179 -2.600 14.814 1.00 91.62 102 GLU A C 1
ATOM 827 O O . GLU A 1 102 ? -5.911 -3.036 15.707 1.00 91.62 102 GLU A O 1
ATOM 832 N N . ALA A 1 103 ? -5.191 -1.322 14.429 1.00 94.06 103 ALA A N 1
ATOM 833 C CA . ALA A 1 103 ? -6.061 -0.311 15.011 1.00 94.06 103 ALA A CA 1
ATOM 834 C C . ALA A 1 103 ? -7.535 -0.701 14.878 1.00 94.06 103 ALA A C 1
ATOM 836 O O . ALA A 1 103 ? -8.241 -0.706 15.882 1.00 94.06 103 ALA A O 1
ATOM 837 N N . LEU A 1 104 ? -7.976 -1.111 13.681 1.00 93.81 104 LEU A N 1
ATOM 838 C CA . LEU A 1 104 ? -9.348 -1.557 13.421 1.00 93.81 104 LEU A CA 1
ATOM 839 C C . LEU A 1 104 ? -9.753 -2.788 14.231 1.00 93.81 104 LEU A C 1
ATOM 841 O O . LEU A 1 104 ? -10.883 -2.855 14.716 1.00 93.81 104 LEU A O 1
ATOM 845 N N . VAL A 1 105 ? -8.857 -3.770 14.365 1.00 92.69 105 VAL A N 1
ATOM 846 C CA . VAL A 1 105 ? -9.111 -4.967 15.178 1.00 92.69 105 VAL A CA 1
ATOM 847 C C . VAL A 1 105 ? -9.254 -4.574 16.645 1.00 92.69 105 VAL A C 1
ATOM 849 O O . VAL A 1 105 ? -10.234 -4.931 17.297 1.00 92.69 105 VAL A O 1
ATOM 852 N N . LYS A 1 106 ? -8.294 -3.811 17.173 1.00 93.69 106 LYS A N 1
ATOM 853 C CA . LYS A 1 106 ? -8.279 -3.402 18.579 1.00 93.69 106 LYS A CA 1
ATOM 854 C C . LYS A 1 106 ? -9.490 -2.535 18.920 1.00 93.69 106 LYS A C 1
ATOM 856 O O . LYS A 1 106 ? -10.150 -2.765 19.933 1.00 93.69 106 LYS A O 1
ATOM 861 N N . SER A 1 107 ? -9.821 -1.577 18.063 1.00 94.94 107 SER A N 1
ATOM 862 C CA . SER A 1 107 ? -10.961 -0.691 18.262 1.00 94.94 107 SER A CA 1
ATOM 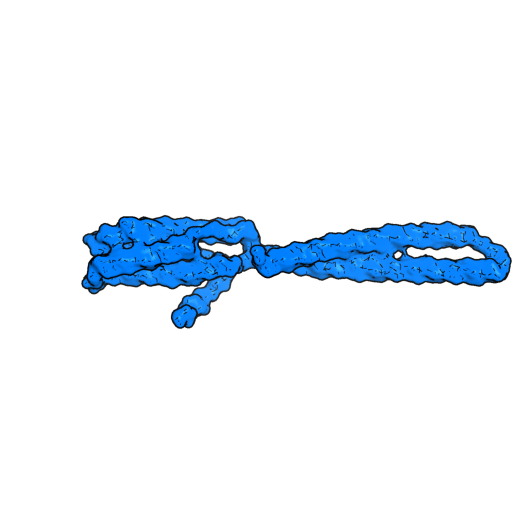863 C C . SER A 1 107 ? -12.301 -1.418 18.144 1.00 94.94 107 SER A C 1
ATOM 865 O O . SER A 1 107 ? -13.209 -1.095 18.902 1.00 94.94 107 SER A O 1
ATOM 867 N N . TYR A 1 108 ? -12.433 -2.429 17.273 1.00 94.00 108 TYR A N 1
ATOM 868 C CA . TYR A 1 108 ? -13.625 -3.287 17.200 1.00 94.00 108 TYR A CA 1
ATOM 869 C C . TYR A 1 108 ? -13.953 -3.920 18.555 1.00 94.00 108 TYR A C 1
ATOM 871 O O . TYR A 1 108 ? -15.078 -3.808 19.046 1.00 94.00 108 TYR A O 1
ATOM 879 N N . TYR A 1 109 ? -12.953 -4.520 19.201 1.00 93.19 109 TYR A N 1
ATOM 880 C CA . TYR A 1 109 ? -13.144 -5.130 20.513 1.00 93.19 109 TYR A CA 1
ATOM 881 C C . TYR A 1 109 ? -13.429 -4.098 21.605 1.00 93.19 109 TYR A C 1
ATOM 883 O O . TYR A 1 109 ? -14.340 -4.298 22.407 1.00 93.19 109 TYR A O 1
ATOM 891 N N . LEU A 1 110 ? -12.684 -2.989 21.632 1.00 96.00 110 LEU A N 1
ATOM 892 C CA . LEU A 1 110 ? -12.840 -1.959 22.661 1.00 96.00 110 LEU A CA 1
ATOM 893 C C . LEU A 1 110 ? -14.183 -1.226 22.553 1.00 96.00 110 LEU A C 1
ATOM 895 O O . LEU A 1 110 ? -14.801 -0.950 23.579 1.00 96.00 110 LEU A O 1
ATOM 899 N N . LEU A 1 111 ? -14.676 -0.958 21.340 1.00 95.31 111 LEU A N 1
ATOM 900 C CA . LEU A 1 111 ? -16.019 -0.405 21.122 1.00 95.31 111 LEU A CA 1
ATOM 901 C C . LEU A 1 111 ? -17.098 -1.376 21.613 1.00 95.31 111 LEU A C 1
ATOM 903 O O . LEU A 1 111 ? -18.026 -0.966 22.311 1.00 95.31 111 LEU A O 1
ATOM 907 N N . GLY A 1 112 ? -16.947 -2.669 21.308 1.00 93.44 112 GLY A N 1
ATOM 908 C CA . GLY A 1 112 ? -17.851 -3.707 21.801 1.00 93.44 112 GLY A CA 1
ATOM 909 C C . GLY A 1 112 ? -17.862 -3.806 23.328 1.00 93.44 112 GLY A C 1
ATOM 910 O O . GLY A 1 112 ? -18.927 -3.908 23.932 1.00 93.44 112 GLY A O 1
ATOM 911 N N . GLU A 1 113 ? -16.695 -3.738 23.968 1.00 94.12 113 GLU A N 1
ATOM 912 C CA . GLU A 1 113 ? -16.597 -3.776 25.429 1.00 94.12 113 GLU A CA 1
ATOM 913 C C . GLU A 1 113 ? -17.135 -2.495 26.077 1.00 94.12 113 GLU A C 1
ATOM 915 O O . GLU A 1 113 ? -17.852 -2.572 27.070 1.00 94.12 113 GLU A O 1
ATOM 920 N N . THR A 1 114 ? -16.898 -1.328 25.469 1.00 95.00 114 THR A N 1
ATOM 921 C CA . THR A 1 114 ? -17.486 -0.052 25.913 1.00 95.00 114 THR A CA 1
ATOM 922 C C . THR A 1 114 ? -19.010 -0.137 25.920 1.00 95.00 114 THR A C 1
ATOM 924 O O . THR A 1 114 ? -19.638 0.211 26.919 1.00 95.00 114 THR A O 1
ATOM 927 N N . LYS A 1 115 ? -19.606 -0.671 24.845 1.00 93.69 115 LYS A N 1
ATOM 928 C CA . LYS A 1 115 ? -21.058 -0.858 24.753 1.00 93.69 115 LYS A CA 1
ATOM 929 C C . LYS A 1 115 ? -21.584 -1.774 25.862 1.00 93.69 115 LYS A C 1
ATOM 931 O O . LYS A 1 115 ? -22.529 -1.403 26.548 1.00 93.69 115 LYS A O 1
ATOM 936 N N . LYS A 1 116 ? -20.914 -2.902 26.135 1.00 92.94 116 LYS A N 1
ATOM 937 C CA . LYS A 1 116 ? -21.295 -3.792 27.250 1.00 92.94 116 LYS A CA 1
ATOM 938 C C . LYS A 1 116 ? -21.221 -3.116 28.618 1.00 92.94 116 LYS A C 1
ATOM 940 O O . LYS A 1 116 ? -22.074 -3.379 29.465 1.00 92.94 116 LYS A O 1
ATOM 945 N N . GLN A 1 117 ? -20.205 -2.286 28.864 1.00 92.81 117 GLN A N 1
ATOM 946 C CA . GLN A 1 117 ? -20.089 -1.564 30.134 1.00 92.81 117 GLN A CA 1
ATOM 947 C C . GLN A 1 117 ? -21.225 -0.546 30.296 1.00 92.81 117 GLN A C 1
ATOM 949 O O . GLN A 1 117 ? -21.801 -0.462 31.378 1.00 92.81 117 GLN A O 1
ATOM 954 N N . LEU A 1 118 ? -21.603 0.162 29.224 1.00 91.12 118 LEU A N 1
ATOM 955 C CA . LEU A 1 118 ? -22.762 1.063 29.226 1.00 91.12 118 LEU A CA 1
ATOM 956 C C . LEU A 1 118 ? -24.080 0.310 29.457 1.00 91.12 118 LEU A C 1
ATOM 958 O O . LEU A 1 118 ? -24.879 0.726 30.293 1.00 91.12 118 LEU A O 1
ATOM 962 N N . ASP A 1 119 ? -24.280 -0.835 28.802 1.00 89.44 119 ASP A N 1
ATOM 963 C CA . ASP A 1 119 ? -25.462 -1.679 29.023 1.00 89.44 119 ASP A CA 1
ATOM 964 C C . ASP A 1 119 ? -25.512 -2.220 30.465 1.00 89.44 119 ASP A C 1
ATOM 966 O O . ASP A 1 119 ? -26.583 -2.348 31.058 1.00 89.44 119 ASP A O 1
ATOM 970 N N . SER A 1 12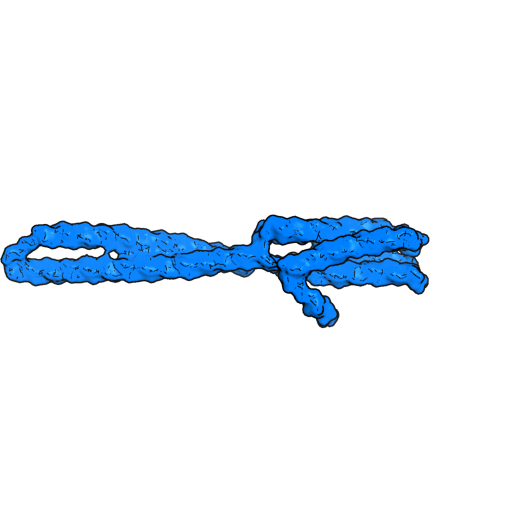0 ? -24.351 -2.475 31.077 1.00 88.62 120 SER A N 1
ATOM 971 C CA . SER A 1 120 ? -24.251 -2.933 32.469 1.00 88.62 120 SER A CA 1
ATOM 972 C C . SER A 1 120 ? -24.666 -1.871 33.490 1.00 88.62 120 SER A C 1
ATOM 974 O O . SER A 1 120 ? -25.080 -2.241 34.591 1.00 88.62 120 SER A O 1
ATOM 976 N N . VAL A 1 121 ? -24.632 -0.578 33.134 1.00 85.69 121 VAL A N 1
ATOM 977 C CA . VAL A 1 121 ? -25.197 0.501 33.970 1.00 85.69 121 VAL A CA 1
ATOM 978 C C . VAL A 1 121 ? -26.692 0.267 34.183 1.00 85.69 121 VAL A C 1
ATOM 980 O O . VAL A 1 121 ? -27.184 0.395 35.302 1.00 85.69 121 VAL A O 1
ATOM 983 N N . LYS A 1 122 ? -27.407 -0.169 33.136 1.00 78.88 122 LYS A N 1
ATOM 984 C CA . LYS A 1 122 ? -28.847 -0.469 33.204 1.00 78.88 122 LYS A CA 1
ATOM 985 C C . LYS A 1 122 ? -29.159 -1.702 34.063 1.00 78.88 122 LYS A C 1
ATOM 987 O O . LYS A 1 122 ? -30.267 -1.823 34.571 1.00 78.88 122 LYS A O 1
ATOM 992 N N . ASN A 1 123 ? -28.177 -2.581 34.271 1.00 81.62 123 ASN A N 1
ATOM 993 C CA . ASN A 1 123 ? -28.323 -3.836 35.016 1.00 81.62 123 ASN A CA 1
ATOM 994 C C . ASN A 1 123 ? -27.926 -3.726 36.503 1.00 81.62 123 ASN A C 1
ATOM 996 O O . ASN A 1 123 ? -27.806 -4.747 37.177 1.00 81.62 123 ASN A O 1
ATOM 1000 N N . GLY A 1 124 ? -27.703 -2.512 37.023 1.00 75.12 124 GLY A N 1
ATOM 1001 C CA . GLY A 1 124 ? -27.447 -2.281 38.452 1.00 75.12 124 GLY A CA 1
ATOM 1002 C C . GLY A 1 124 ? -26.048 -2.683 38.936 1.00 75.12 124 GLY A C 1
ATOM 1003 O O . GLY A 1 124 ? -25.854 -2.917 40.128 1.00 75.12 124 GLY A O 1
ATOM 1004 N N . ALA A 1 125 ? -25.064 -2.783 38.036 1.00 79.31 125 ALA A N 1
ATOM 1005 C CA . ALA A 1 125 ? -23.676 -3.023 38.427 1.00 79.31 125 ALA A CA 1
ATOM 1006 C C . ALA A 1 125 ? -23.054 -1.793 39.132 1.00 79.31 125 ALA A C 1
ATOM 1008 O O . ALA A 1 125 ? -23.518 -0.667 38.980 1.00 79.31 125 ALA A O 1
ATOM 1009 N N . SER A 1 126 ? -21.991 -2.015 39.921 1.00 86.44 126 SER A N 1
ATOM 1010 C CA . SER A 1 126 ? -21.331 -0.969 40.726 1.00 86.44 126 SER A CA 1
ATOM 1011 C C . SER A 1 126 ? -20.907 0.245 39.870 1.00 86.44 126 SER A C 1
ATOM 1013 O O . SER A 1 126 ? -20.037 0.085 39.006 1.00 86.44 126 SER A O 1
ATOM 1015 N N . PRO A 1 127 ? -21.445 1.457 40.130 1.00 85.81 127 PRO A N 1
ATOM 1016 C CA . PRO A 1 127 ? -21.154 2.653 39.335 1.00 85.81 127 PRO A CA 1
ATOM 1017 C C . PRO A 1 127 ? -19.665 3.014 39.289 1.00 85.81 127 PRO A C 1
ATOM 1019 O O . PRO A 1 127 ? -19.139 3.349 38.232 1.00 85.81 127 PRO A O 1
ATOM 1022 N N . GLU A 1 128 ? -18.959 2.888 40.415 1.00 87.94 128 GLU A N 1
ATOM 1023 C CA . GLU A 1 128 ? -17.521 3.178 40.508 1.00 87.94 128 GLU A CA 1
ATOM 1024 C C . GLU A 1 128 ? -16.689 2.210 39.664 1.00 87.94 128 GLU A C 1
ATOM 1026 O O . GLU A 1 128 ? -15.783 2.622 38.936 1.00 87.94 128 GLU A O 1
ATOM 1031 N N . LYS A 1 129 ? -17.030 0.915 39.708 1.00 89.69 129 LYS A N 1
ATOM 1032 C CA . LYS A 1 129 ? -16.357 -0.108 38.905 1.00 89.69 129 LYS A CA 1
ATOM 1033 C C . LYS A 1 129 ? -16.581 0.126 37.413 1.00 89.69 129 LYS A C 1
ATOM 1035 O O . LYS A 1 129 ? -15.628 0.044 36.642 1.00 89.69 129 LYS A O 1
ATOM 1040 N N . ILE A 1 130 ? -17.812 0.443 37.010 1.00 90.19 130 ILE A N 1
ATOM 1041 C CA . ILE A 1 130 ? -18.130 0.736 35.608 1.00 90.19 130 ILE A CA 1
ATOM 1042 C C . ILE A 1 130 ? -17.398 1.996 35.145 1.00 90.19 130 ILE A C 1
ATOM 1044 O O . ILE A 1 130 ? -16.791 1.978 34.079 1.00 90.19 130 ILE A O 1
ATOM 1048 N N . ALA A 1 131 ? -17.400 3.069 35.939 1.00 91.12 131 ALA A N 1
ATOM 1049 C CA . ALA A 1 131 ? -16.719 4.310 35.581 1.00 91.12 131 ALA A CA 1
ATOM 1050 C C . ALA A 1 131 ? -15.208 4.098 35.383 1.00 91.12 131 ALA A C 1
ATOM 1052 O O . ALA A 1 131 ? -14.645 4.590 34.404 1.00 91.12 131 ALA A O 1
ATOM 1053 N N . ASN A 1 132 ? -14.563 3.321 36.260 1.00 93.38 132 ASN A N 1
ATOM 1054 C CA . ASN A 1 132 ? -13.147 2.973 36.121 1.00 93.38 132 ASN A CA 1
ATOM 1055 C C . ASN A 1 132 ? -12.889 2.107 34.878 1.00 93.38 132 ASN A C 1
ATOM 1057 O O . ASN A 1 132 ? -12.016 2.439 34.079 1.00 93.38 132 ASN A O 1
ATOM 1061 N N . ASN A 1 133 ? -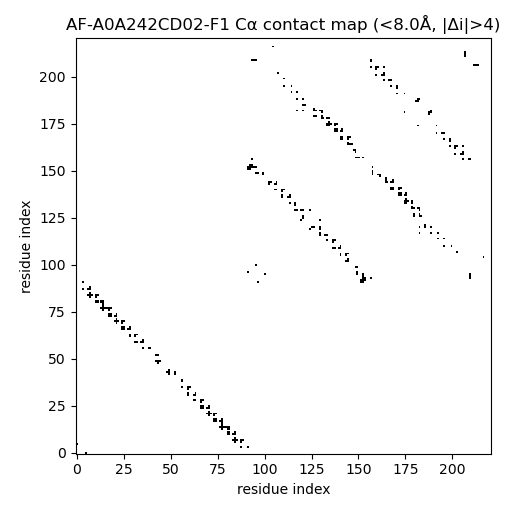13.703 1.072 34.647 1.00 94.12 133 ASN A N 1
ATOM 1062 C CA . ASN A 1 133 ? -13.595 0.242 33.445 1.00 94.12 133 ASN A CA 1
ATOM 1063 C C . ASN A 1 133 ? -13.768 1.068 32.163 1.00 94.12 133 ASN A C 1
ATOM 1065 O O . ASN A 1 133 ? -12.988 0.927 31.223 1.00 94.12 133 ASN A O 1
ATOM 1069 N N . LEU A 1 134 ? -14.775 1.947 32.121 1.00 94.31 134 LEU A N 1
ATOM 1070 C CA . LEU A 1 134 ? -15.018 2.837 30.988 1.00 94.31 134 LEU A CA 1
ATOM 1071 C C . LEU A 1 134 ? -13.810 3.734 30.737 1.00 94.31 134 LEU A C 1
ATOM 1073 O O . LEU A 1 134 ? -13.391 3.851 29.588 1.00 94.31 134 LEU A O 1
ATOM 1077 N N . ARG A 1 135 ? -13.208 4.320 31.780 1.00 94.69 135 ARG A N 1
ATOM 1078 C CA . ARG A 1 135 ? -11.983 5.124 31.642 1.00 94.69 135 ARG A CA 1
ATOM 1079 C C . ARG A 1 135 ? -10.836 4.325 31.038 1.00 94.69 135 ARG A C 1
ATOM 1081 O O . ARG A 1 135 ? -10.178 4.833 30.130 1.00 94.69 135 ARG A O 1
ATOM 1088 N N . ASP A 1 136 ? -10.622 3.097 31.498 1.00 95.62 136 ASP A N 1
ATOM 1089 C CA . ASP A 1 136 ? -9.528 2.249 31.025 1.00 95.62 136 ASP A CA 1
ATOM 1090 C C . ASP A 1 136 ? -9.731 1.797 29.575 1.00 95.62 136 ASP A C 1
ATOM 1092 O O . ASP A 1 136 ? -8.821 1.925 28.750 1.00 95.62 136 ASP A O 1
ATOM 1096 N N . ILE A 1 137 ? -10.933 1.322 29.237 1.00 96.56 137 ILE A N 1
ATOM 1097 C CA . ILE A 1 137 ? -11.277 0.867 27.882 1.00 96.56 137 ILE A CA 1
ATOM 1098 C C . ILE A 1 137 ? -11.191 2.034 26.897 1.00 96.56 137 ILE A C 1
ATOM 1100 O O . ILE A 1 137 ? -10.578 1.909 25.837 1.00 96.56 137 ILE A O 1
ATOM 1104 N N . THR A 1 138 ? -11.756 3.191 27.246 1.00 95.88 138 THR A N 1
ATOM 1105 C CA . THR A 1 138 ? -11.756 4.364 26.360 1.00 95.88 138 THR A CA 1
ATOM 1106 C C . THR A 1 138 ? -10.370 4.968 26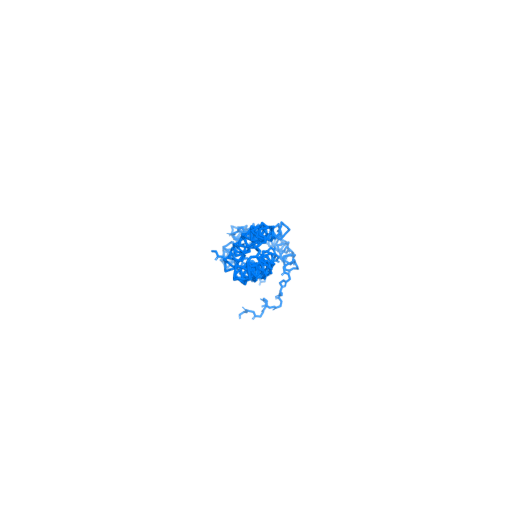.193 1.00 95.88 138 THR A C 1
ATOM 1108 O O . THR A 1 138 ? -10.013 5.353 25.082 1.00 95.88 138 THR A O 1
ATOM 1111 N N . LYS A 1 139 ? -9.532 4.964 27.236 1.00 96.50 139 LYS A N 1
ATOM 1112 C CA . LYS A 1 139 ? -8.120 5.358 27.126 1.00 96.50 139 LYS A CA 1
ATOM 1113 C C . LYS A 1 139 ? -7.366 4.463 26.141 1.00 96.50 139 LYS A C 1
ATOM 1115 O O . LYS A 1 139 ? -6.606 4.958 25.307 1.00 96.50 139 LYS A O 1
ATOM 1120 N N . GLN A 1 140 ? -7.591 3.150 26.206 1.00 96.81 140 GLN A N 1
ATOM 1121 C CA . GLN A 1 140 ? -7.011 2.210 25.245 1.00 96.81 140 GLN A CA 1
ATOM 1122 C C . GLN A 1 140 ? -7.564 2.409 23.832 1.00 96.81 140 GLN A C 1
ATOM 1124 O O . GLN A 1 140 ? -6.811 2.252 22.870 1.00 96.81 140 GLN A O 1
ATOM 1129 N N . LEU A 1 141 ? -8.846 2.762 23.704 1.00 96.75 141 LEU A N 1
ATOM 1130 C CA . LEU A 1 141 ? -9.496 3.007 22.419 1.00 96.75 141 LEU A CA 1
ATOM 1131 C C . LEU A 1 141 ? -8.908 4.246 21.752 1.00 96.75 141 LEU A C 1
ATOM 1133 O O . LEU A 1 141 ? -8.442 4.135 20.623 1.00 96.75 141 LEU A O 1
ATOM 1137 N N . VAL A 1 142 ? -8.825 5.373 22.468 1.00 96.50 142 VAL A N 1
ATOM 1138 C CA . VAL A 1 142 ? -8.145 6.584 21.982 1.00 96.50 142 VAL A CA 1
ATOM 1139 C C . VAL A 1 142 ? -6.722 6.239 21.563 1.00 96.50 142 VAL A C 1
ATOM 1141 O O . VAL A 1 142 ? -6.331 6.537 20.445 1.00 96.50 142 VAL A O 1
ATOM 1144 N N . SER A 1 143 ? -5.959 5.527 22.397 1.00 95.00 143 SER A N 1
ATOM 1145 C CA . SER A 1 143 ? -4.598 5.120 22.030 1.00 95.00 143 SER A CA 1
ATOM 1146 C C . SER A 1 143 ? -4.532 4.253 20.766 1.00 95.00 143 SER A C 1
ATOM 1148 O O . SER A 1 143 ? -3.507 4.282 20.092 1.00 95.00 143 SER A O 1
ATOM 1150 N N . ALA A 1 144 ? -5.563 3.459 20.468 1.00 94.56 144 ALA A N 1
ATOM 1151 C CA . ALA A 1 144 ? -5.602 2.603 19.287 1.00 94.56 144 ALA A CA 1
ATOM 1152 C C . ALA A 1 144 ? -5.923 3.383 18.007 1.00 94.56 144 ALA A C 1
ATOM 1154 O O . ALA A 1 144 ? -5.374 3.054 16.965 1.00 94.56 144 ALA A O 1
ATOM 1155 N N . VAL A 1 145 ? -6.795 4.395 18.082 1.00 94.56 145 VAL A N 1
ATOM 1156 C CA . VAL A 1 145 ? -7.279 5.141 16.904 1.00 94.56 145 VAL A CA 1
ATOM 1157 C C . VAL A 1 145 ? -6.662 6.534 16.749 1.00 94.56 145 VAL A C 1
ATOM 1159 O O . VAL A 1 145 ? -6.935 7.214 15.763 1.00 94.56 145 VAL A O 1
ATOM 1162 N N . ASN A 1 146 ? -5.826 6.974 17.694 1.00 93.00 146 ASN A N 1
ATOM 1163 C CA . ASN A 1 146 ? -5.157 8.276 17.663 1.00 93.00 146 ASN A CA 1
ATOM 1164 C C . ASN A 1 146 ? -3.944 8.267 16.721 1.00 93.00 146 ASN A C 1
ATOM 1166 O O . ASN A 1 146 ? -2.794 8.433 17.132 1.00 93.00 146 ASN A O 1
ATOM 1170 N N . HIS A 1 147 ? -4.208 8.040 15.440 1.00 90.88 147 HIS A N 1
ATOM 1171 C CA . HIS A 1 147 ? -3.245 8.205 14.366 1.00 90.88 147 HIS A CA 1
ATOM 1172 C C . HIS A 1 147 ? -3.962 8.562 13.063 1.00 90.88 147 HIS A C 1
ATOM 1174 O O . HIS A 1 147 ? -5.153 8.308 12.878 1.00 90.88 147 HIS A O 1
ATOM 1180 N N . SER A 1 148 ? -3.223 9.153 12.129 1.00 91.62 148 SER A N 1
ATOM 1181 C CA . SER A 1 148 ? -3.738 9.385 10.783 1.00 91.62 148 SER A CA 1
ATOM 1182 C C . SER A 1 148 ? -3.817 8.064 10.007 1.00 91.62 148 SER A C 1
ATOM 1184 O O . SER A 1 148 ? -2.948 7.203 10.186 1.00 91.62 148 SER A O 1
ATOM 1186 N N . PRO A 1 149 ? -4.818 7.893 9.124 1.00 92.69 149 PRO A N 1
ATOM 1187 C CA . PRO A 1 149 ? -4.825 6.794 8.164 1.00 92.69 149 PRO A CA 1
ATOM 1188 C C . PRO A 1 149 ? -3.588 6.833 7.264 1.00 92.69 149 PRO A C 1
ATOM 1190 O O . PRO A 1 149 ? -3.025 7.902 7.021 1.00 92.69 149 PRO A O 1
ATOM 1193 N N . ASN A 1 150 ? -3.199 5.684 6.711 1.00 90.94 150 ASN A N 1
ATOM 1194 C CA . ASN A 1 150 ? -2.106 5.625 5.743 1.00 90.94 150 ASN A CA 1
ATOM 1195 C C . ASN A 1 150 ? -2.363 6.539 4.524 1.00 90.94 150 ASN A C 1
ATOM 1197 O O . ASN A 1 150 ? -3.310 6.337 3.765 1.00 90.94 150 ASN A O 1
ATOM 1201 N N . GLU A 1 151 ? -1.459 7.494 4.296 1.00 90.12 151 GLU A N 1
ATOM 1202 C CA . GLU A 1 151 ? -1.513 8.488 3.210 1.00 90.12 151 GLU A CA 1
ATOM 1203 C C . GLU A 1 151 ? -1.443 7.881 1.801 1.00 90.12 151 GLU A C 1
ATOM 1205 O O . GLU A 1 151 ? -1.714 8.557 0.810 1.00 90.12 151 GLU A O 1
ATOM 1210 N N . ARG A 1 152 ? -1.057 6.606 1.683 1.00 89.12 152 ARG A N 1
ATOM 1211 C CA . ARG A 1 152 ? -0.990 5.906 0.392 1.00 89.12 152 ARG A CA 1
ATOM 1212 C C . ARG A 1 152 ? -2.313 5.317 -0.056 1.00 89.12 152 ARG A C 1
ATOM 1214 O O . ARG A 1 152 ? -2.393 4.872 -1.195 1.00 89.12 152 ARG A O 1
ATOM 1221 N N . LEU A 1 153 ? -3.313 5.277 0.818 1.00 93.31 153 LEU A N 1
ATOM 1222 C CA . LEU A 1 153 ? -4.644 4.804 0.466 1.00 93.31 153 LEU A CA 1
ATOM 1223 C C . LEU A 1 153 ? -5.282 5.700 -0.599 1.00 93.31 153 LEU A C 1
ATOM 1225 O O . LEU A 1 153 ? -4.898 6.858 -0.771 1.00 93.31 153 LEU A O 1
ATOM 1229 N N . THR A 1 154 ? -6.299 5.182 -1.283 1.00 94.00 154 THR A N 1
ATOM 1230 C CA . THR A 1 154 ? -7.177 6.023 -2.105 1.00 94.00 154 THR A CA 1
ATOM 1231 C C . THR A 1 154 ? -7.808 7.137 -1.264 1.00 94.00 154 THR A C 1
ATOM 1233 O O . THR A 1 154 ? -8.017 6.979 -0.061 1.00 94.00 154 THR A O 1
ATOM 1236 N N . GLU A 1 155 ? -8.160 8.258 -1.896 1.00 94.19 155 GLU A N 1
ATOM 1237 C CA . GLU A 1 155 ? -8.822 9.382 -1.217 1.00 94.19 155 GLU A CA 1
ATOM 1238 C C . GLU A 1 155 ? -10.088 8.934 -0.469 1.00 94.19 155 GLU A C 1
ATOM 1240 O O . GLU A 1 155 ? -10.324 9.316 0.677 1.00 94.19 155 GLU A O 1
ATOM 1245 N N . GLU A 1 156 ? -10.874 8.050 -1.086 1.00 94.44 156 GLU A N 1
ATOM 1246 C CA . GLU A 1 156 ? -12.055 7.464 -0.460 1.00 94.44 156 GLU A CA 1
ATOM 1247 C C . GLU A 1 156 ? -11.699 6.629 0.779 1.00 94.44 156 GLU A C 1
ATOM 1249 O O . GLU A 1 156 ? -12.314 6.816 1.833 1.00 94.44 156 GLU A O 1
ATOM 1254 N N . GLY A 1 157 ? -10.691 5.756 0.678 1.00 94.56 157 GLY A N 1
ATOM 1255 C CA . GLY A 1 157 ? -10.225 4.926 1.788 1.00 94.56 157 GLY A CA 1
ATOM 1256 C C . GLY A 1 157 ? -9.707 5.763 2.960 1.00 94.56 157 GLY A C 1
ATOM 1257 O O . GLY A 1 157 ? -10.083 5.516 4.109 1.00 94.56 157 GLY A O 1
ATOM 1258 N N . GLN A 1 158 ? -8.925 6.810 2.672 1.00 96.00 158 GLN A N 1
ATOM 1259 C CA . GLN A 1 158 ? -8.454 7.768 3.679 1.00 96.00 158 GLN A CA 1
ATOM 1260 C C . GLN A 1 158 ? -9.616 8.490 4.355 1.00 96.00 158 GLN A C 1
ATOM 1262 O O . GLN A 1 158 ? -9.657 8.589 5.581 1.00 96.00 158 GLN A O 1
ATOM 1267 N N . ARG A 1 159 ? -10.587 8.971 3.571 1.00 96.44 159 ARG A N 1
ATOM 1268 C CA . ARG A 1 159 ? -11.763 9.676 4.088 1.00 96.44 159 ARG A CA 1
ATOM 1269 C C . ARG A 1 159 ? -12.594 8.788 5.012 1.00 96.44 159 ARG A C 1
ATOM 1271 O O . ARG A 1 159 ? -13.021 9.253 6.067 1.00 96.44 159 ARG A O 1
ATOM 1278 N N . LEU A 1 160 ? -12.823 7.528 4.632 1.00 96.56 160 LEU A N 1
ATOM 1279 C CA . LEU A 1 160 ? -13.586 6.572 5.439 1.00 96.56 160 LEU A CA 1
ATOM 1280 C C . LEU A 1 160 ? -12.888 6.268 6.768 1.00 96.56 160 LEU A C 1
ATOM 1282 O O . LEU A 1 160 ? -13.526 6.368 7.817 1.00 96.56 160 LEU A O 1
ATOM 1286 N N . LEU A 1 161 ? -11.587 5.957 6.738 1.00 96.62 161 LEU A N 1
ATOM 1287 C CA . LEU A 1 161 ? -10.816 5.702 7.959 1.00 96.62 161 LEU A CA 1
ATOM 1288 C C . LEU A 1 161 ? -10.722 6.936 8.844 1.00 96.62 161 LEU A C 1
ATOM 1290 O O . LEU A 1 161 ? -10.939 6.829 10.043 1.00 96.62 161 LEU A O 1
ATOM 1294 N N . LYS A 1 162 ? -10.473 8.114 8.266 1.00 96.69 162 LYS A N 1
ATOM 1295 C CA . LYS A 1 162 ? -10.410 9.363 9.027 1.00 96.69 162 LYS A CA 1
ATOM 1296 C C . LYS A 1 162 ? -11.733 9.640 9.732 1.00 96.69 162 LYS A C 1
ATOM 1298 O O . LYS A 1 162 ? -11.736 9.903 10.927 1.00 96.69 162 LYS A O 1
ATOM 1303 N N . ARG A 1 163 ? -12.863 9.514 9.022 1.00 96.56 163 ARG A N 1
ATOM 1304 C CA . ARG A 1 163 ? -14.199 9.674 9.620 1.00 96.56 163 ARG A CA 1
ATOM 1305 C C . ARG A 1 163 ? -14.414 8.700 10.777 1.00 96.56 163 ARG A C 1
ATOM 1307 O O . ARG A 1 163 ? -14.963 9.084 11.804 1.00 96.56 163 ARG A O 1
ATOM 1314 N N . TYR A 1 164 ? -13.989 7.452 10.602 1.00 97.56 164 TYR A N 1
ATOM 1315 C CA . TYR A 1 164 ? -14.083 6.434 11.637 1.00 97.56 164 TYR A CA 1
ATOM 1316 C C . TYR A 1 164 ? -13.195 6.748 12.854 1.00 97.56 164 TYR A C 1
ATOM 1318 O O . TYR A 1 164 ? -13.712 6.794 13.967 1.00 97.56 164 TYR A O 1
ATOM 1326 N N . TYR A 1 165 ? -11.900 7.009 12.660 1.00 97.44 165 TYR A N 1
ATOM 1327 C CA . TYR A 1 165 ? -10.953 7.292 13.742 1.00 97.44 165 TYR A CA 1
ATOM 1328 C C . TYR A 1 165 ? -11.307 8.562 14.507 1.00 97.44 165 TYR A C 1
ATOM 1330 O O . TYR A 1 165 ? -11.275 8.546 15.735 1.00 97.44 165 TYR A O 1
ATOM 1338 N N . THR A 1 166 ? -11.708 9.632 13.816 1.00 96.69 166 THR A N 1
ATOM 1339 C CA . THR A 1 166 ? -12.184 10.857 14.469 1.00 96.69 166 THR A CA 1
ATOM 1340 C C . THR A 1 166 ? -13.423 10.569 15.312 1.00 96.69 166 THR A C 1
ATOM 1342 O O . THR A 1 166 ? -13.397 10.817 16.510 1.00 96.69 166 THR A O 1
ATOM 1345 N N . GLY A 1 167 ? -14.454 9.928 14.748 1.00 96.44 167 GLY A N 1
ATOM 1346 C CA . GLY A 1 167 ? -15.664 9.609 15.512 1.00 96.44 167 GLY A CA 1
ATOM 1347 C C . GLY A 1 167 ? -15.402 8.690 16.711 1.00 96.44 167 GLY A C 1
ATOM 1348 O O . GLY A 1 167 ? -15.939 8.914 17.792 1.00 96.44 167 GLY A O 1
ATOM 1349 N N . ALA A 1 168 ? -14.542 7.680 16.552 1.00 96.88 168 ALA A N 1
ATOM 1350 C CA . ALA A 1 168 ? -14.145 6.801 17.649 1.00 96.88 168 ALA A CA 1
ATOM 1351 C C . ALA A 1 168 ? -13.355 7.550 18.736 1.00 96.88 168 ALA A C 1
ATOM 1353 O O . ALA A 1 168 ? -13.571 7.300 19.920 1.00 96.88 168 ALA A O 1
ATOM 1354 N N . THR A 1 169 ? -12.478 8.479 18.349 1.00 96.88 169 THR A N 1
ATOM 1355 C CA . THR A 1 169 ? -11.704 9.315 19.280 1.00 96.88 169 THR A CA 1
ATOM 1356 C C . THR A 1 169 ? -12.610 10.257 20.059 1.00 96.88 169 THR A C 1
ATOM 1358 O O . THR A 1 169 ? -12.463 10.359 21.277 1.00 96.88 169 THR A O 1
ATOM 1361 N N . ASP A 1 170 ? -13.560 10.902 19.383 1.00 95.62 170 ASP A N 1
ATOM 1362 C CA . ASP A 1 170 ? -14.486 11.858 19.991 1.00 95.62 170 ASP A CA 1
ATOM 1363 C C . ASP A 1 170 ? -15.376 11.160 21.025 1.00 95.62 170 ASP A C 1
ATOM 1365 O O . ASP A 1 170 ? -15.429 11.567 22.187 1.00 95.62 170 ASP A O 1
ATOM 1369 N N . VAL A 1 171 ? -16.005 10.042 20.642 1.00 95.75 171 VAL A N 1
ATOM 1370 C CA . VAL A 1 171 ? -16.853 9.258 21.552 1.00 95.75 171 VAL A CA 1
ATOM 1371 C C . VAL A 1 171 ? -16.045 8.722 22.733 1.00 95.75 171 VAL A C 1
ATOM 1373 O O . VAL A 1 171 ? -16.467 8.862 23.881 1.00 95.75 171 VAL A O 1
ATOM 1376 N N . ALA A 1 172 ? -14.861 8.157 22.487 1.00 96.00 172 ALA A N 1
ATOM 1377 C CA . ALA A 1 172 ? -14.028 7.613 23.554 1.00 96.00 172 ALA A CA 1
ATOM 1378 C C . ALA A 1 172 ? -13.554 8.701 24.530 1.00 96.00 172 ALA A C 1
ATOM 1380 O O . ALA A 1 172 ? -13.621 8.506 25.742 1.00 96.00 172 ALA A O 1
ATOM 1381 N N . SER A 1 173 ? -13.127 9.860 24.026 1.00 95.25 173 SER A N 1
ATOM 1382 C CA . SER A 1 173 ? -12.672 10.987 24.853 1.00 95.25 173 SER A CA 1
ATOM 1383 C C . SER A 1 173 ? -13.804 11.573 25.699 1.00 95.25 173 SER A C 1
ATOM 1385 O O . SER A 1 173 ? -13.602 11.901 26.874 1.00 95.25 173 SER A O 1
ATOM 1387 N N . ASN A 1 174 ? -15.010 11.650 25.133 1.00 94.81 174 ASN A N 1
ATOM 1388 C CA . ASN A 1 174 ? -16.190 12.115 25.854 1.00 94.81 174 ASN A CA 1
ATOM 1389 C C . ASN A 1 174 ? -16.574 11.141 26.977 1.00 94.81 174 ASN A C 1
ATOM 1391 O O . ASN A 1 174 ? -16.727 11.567 28.122 1.00 94.81 174 ASN A O 1
ATOM 1395 N N . ILE A 1 175 ? -16.626 9.835 26.692 1.00 94.00 175 ILE A N 1
ATOM 1396 C CA . ILE A 1 175 ? -16.913 8.810 27.709 1.00 94.00 175 ILE A CA 1
ATOM 1397 C C . ILE A 1 175 ? -15.826 8.786 28.792 1.00 94.00 175 ILE A C 1
ATOM 1399 O O . ILE A 1 175 ? -16.140 8.674 29.977 1.00 94.00 175 ILE A O 1
ATOM 1403 N N . HIS A 1 176 ? -14.552 8.934 28.420 1.00 92.88 176 HIS A N 1
ATOM 1404 C CA . HIS A 1 176 ? -13.446 8.982 29.377 1.00 92.88 176 HIS A CA 1
ATOM 1405 C C . HIS A 1 176 ? -13.651 10.107 30.403 1.00 92.88 176 HIS A C 1
ATOM 1407 O O . HIS A 1 176 ? -13.656 9.867 31.616 1.00 92.88 176 HIS A O 1
ATOM 1413 N N . THR A 1 177 ? -13.898 11.320 29.901 1.00 91.50 177 THR A N 1
ATOM 1414 C CA . THR A 1 177 ? -14.063 12.536 30.710 1.00 91.50 177 THR A CA 1
ATOM 1415 C C . THR A 1 177 ? -15.348 12.514 31.541 1.00 91.50 177 THR A C 1
ATOM 1417 O O . THR A 1 177 ? -15.340 12.946 32.691 1.00 91.50 177 THR A O 1
ATOM 1420 N N . GLN A 1 178 ? -16.443 11.973 30.996 1.00 91.12 178 GLN A N 1
ATOM 1421 C CA . GLN A 1 178 ? -17.774 12.015 31.620 1.00 91.12 178 GLN A CA 1
ATOM 1422 C C . GLN A 1 178 ? -18.200 10.706 32.301 1.00 91.12 178 GLN A C 1
ATOM 1424 O O . GLN A 1 178 ? -19.313 10.608 32.806 1.00 91.12 178 GLN A O 1
ATOM 1429 N N . SER A 1 179 ? -17.315 9.713 32.377 1.00 86.44 179 SER A N 1
ATOM 1430 C CA . SER A 1 179 ? -17.552 8.384 32.972 1.00 86.44 179 SER A CA 1
ATOM 1431 C C . SER A 1 179 ? -18.340 8.387 34.291 1.00 86.44 179 SER A C 1
ATOM 1433 O O . SER A 1 179 ? -19.263 7.594 34.443 1.00 86.44 179 SER A O 1
ATOM 1435 N N . SER A 1 180 ? -18.032 9.290 35.227 1.00 85.81 180 SER A N 1
ATOM 1436 C CA . SER A 1 180 ? -18.754 9.402 36.506 1.00 85.81 180 SER A CA 1
ATOM 1437 C C . SER A 1 180 ? -20.184 9.945 36.367 1.00 85.81 180 SER A C 1
ATOM 1439 O O . SER A 1 180 ? -21.059 9.528 37.115 1.00 85.81 180 SER A O 1
ATOM 1441 N N . MET A 1 181 ? -20.435 10.845 35.411 1.00 85.88 181 MET A N 1
ATOM 1442 C CA . MET A 1 181 ? -21.772 11.383 35.121 1.00 85.88 181 MET A CA 1
ATOM 1443 C C . MET A 1 181 ? -22.627 10.352 34.375 1.00 85.88 181 MET A C 1
ATOM 1445 O O . MET A 1 181 ? -23.803 10.178 34.685 1.00 85.88 181 MET A O 1
ATOM 1449 N N . ILE A 1 182 ? -22.014 9.620 33.440 1.00 83.44 182 ILE A N 1
ATOM 1450 C CA . ILE A 1 182 ? -22.664 8.565 32.652 1.00 83.44 182 ILE A CA 1
ATOM 1451 C C . ILE A 1 182 ? -23.269 7.496 33.564 1.00 83.44 182 ILE A C 1
ATOM 1453 O O . ILE A 1 182 ? -24.421 7.115 33.391 1.00 83.44 182 ILE A O 1
ATOM 1457 N N . VAL A 1 183 ? -22.524 7.033 34.573 1.00 84.12 183 VAL A N 1
ATOM 1458 C CA . VAL A 1 183 ? -23.011 5.981 35.484 1.00 84.12 183 VAL A CA 1
ATOM 1459 C C . VAL A 1 183 ? -24.101 6.456 36.453 1.00 84.12 183 VAL A C 1
ATOM 1461 O O . VAL A 1 183 ? -24.723 5.627 37.110 1.00 84.12 183 VAL A O 1
ATOM 1464 N N . GLN A 1 184 ? -24.336 7.768 36.554 1.00 85.56 184 GLN A N 1
ATOM 1465 C CA . GLN A 1 184 ? -25.340 8.366 37.441 1.00 85.56 184 GLN A CA 1
ATOM 1466 C C . GLN A 1 184 ? -26.636 8.749 36.716 1.00 85.56 184 GLN A C 1
ATOM 1468 O O . GLN A 1 184 ? -27.648 8.970 37.378 1.00 85.56 184 GLN A O 1
ATOM 1473 N N . ASN A 1 185 ? -26.629 8.833 35.381 1.00 84.62 185 ASN A N 1
ATOM 1474 C CA . ASN A 1 185 ? -27.776 9.299 34.609 1.00 84.62 185 ASN A CA 1
ATOM 1475 C C . ASN A 1 185 ? -28.073 8.392 33.405 1.00 84.62 185 ASN A C 1
ATOM 1477 O O . ASN A 1 185 ? -27.326 8.363 32.427 1.00 84.62 185 ASN A O 1
ATOM 1481 N N . SER A 1 186 ? -29.215 7.699 33.441 1.00 78.75 186 SER A N 1
ATOM 1482 C CA . SER A 1 186 ? -29.609 6.777 32.372 1.00 78.75 186 SER A CA 1
ATOM 1483 C C . SER A 1 186 ? -29.894 7.467 31.036 1.00 78.75 186 SER A C 1
ATOM 1485 O O . SER A 1 186 ? -29.707 6.830 30.003 1.00 78.75 186 SER A O 1
ATOM 1487 N N . SER A 1 187 ? -30.316 8.740 31.021 1.00 83.69 187 SER A N 1
ATOM 1488 C CA . SER A 1 187 ? -30.556 9.462 29.761 1.00 83.69 187 SER A CA 1
ATOM 1489 C C . SER A 1 187 ? -29.246 9.710 29.012 1.00 83.69 187 SER A C 1
ATOM 1491 O O . SER A 1 187 ? -29.176 9.545 27.799 1.00 83.69 187 SER A O 1
ATOM 1493 N N . VAL A 1 188 ? -28.176 10.009 29.754 1.00 86.31 188 VAL A N 1
ATOM 1494 C CA . VAL A 1 188 ? -26.828 10.224 29.212 1.00 86.31 188 VAL A CA 1
ATOM 1495 C C . VAL A 1 188 ? -26.260 8.920 28.641 1.00 86.31 188 VAL A C 1
ATOM 1497 O O . VAL A 1 188 ? -25.607 8.927 27.600 1.00 86.31 188 VAL A O 1
ATOM 1500 N N . VAL A 1 189 ? -26.552 7.774 29.267 1.00 88.12 189 VAL A N 1
ATOM 1501 C CA . VAL A 1 189 ? -26.175 6.455 28.726 1.00 88.12 189 VAL A CA 1
ATOM 1502 C C . VAL A 1 189 ? -26.773 6.234 27.334 1.00 88.12 189 VAL A C 1
ATOM 1504 O O . VAL A 1 189 ? -26.081 5.732 26.451 1.00 88.12 189 VAL A O 1
ATOM 1507 N N . GLU A 1 190 ? -28.034 6.607 27.114 1.00 88.75 190 GLU A N 1
ATOM 1508 C CA . GLU A 1 190 ? -28.712 6.397 25.827 1.00 88.75 190 GLU A CA 1
ATOM 1509 C C . GLU A 1 190 ? -28.128 7.253 24.701 1.00 88.75 190 GLU A C 1
ATOM 1511 O O . GLU A 1 190 ? -27.949 6.752 23.589 1.00 88.75 190 GLU A O 1
ATOM 1516 N N . GLU A 1 191 ? -27.747 8.495 24.999 1.00 90.75 191 GLU A N 1
ATOM 1517 C CA . GLU A 1 191 ? -27.043 9.366 24.052 1.00 90.75 191 GLU A CA 1
ATOM 1518 C C . GLU A 1 191 ? -25.702 8.754 23.618 1.00 90.75 191 GLU A C 1
ATOM 1520 O O . GLU A 1 191 ? -25.424 8.635 22.421 1.00 90.75 191 GLU A O 1
ATOM 1525 N N . TYR A 1 192 ? -24.902 8.263 24.570 1.00 92.12 192 TYR A N 1
ATOM 1526 C CA . TYR A 1 192 ? -23.615 7.634 24.258 1.00 92.12 192 TYR A CA 1
ATOM 1527 C C . TYR A 1 192 ? -23.747 6.300 23.525 1.00 92.12 192 TYR A C 1
ATOM 1529 O O . TYR A 1 192 ? -22.910 5.985 22.676 1.00 92.12 192 TYR A O 1
ATOM 1537 N N . VAL A 1 193 ? -24.790 5.517 23.809 1.00 91.81 193 VAL A N 1
ATOM 1538 C CA . VAL A 1 193 ? -25.091 4.303 23.038 1.00 91.81 193 VAL A CA 1
ATOM 1539 C C . VAL A 1 193 ? -25.427 4.664 21.589 1.00 91.81 193 VAL A C 1
ATOM 1541 O O . VAL A 1 193 ? -24.893 4.038 20.672 1.00 91.81 193 VAL A O 1
ATOM 1544 N N . ALA A 1 194 ? -26.230 5.707 21.363 1.00 92.94 194 ALA A N 1
ATOM 1545 C CA . ALA A 1 194 ? -26.557 6.168 20.015 1.00 92.94 194 ALA A CA 1
ATOM 1546 C C . ALA A 1 194 ? -25.315 6.663 19.250 1.00 92.94 194 ALA A C 1
ATOM 1548 O O . ALA A 1 194 ? -25.158 6.380 18.058 1.00 92.94 194 ALA A O 1
ATOM 1549 N N . ASP A 1 195 ? -24.406 7.371 19.920 1.00 94.19 195 ASP A N 1
ATOM 1550 C CA . ASP A 1 195 ? -23.155 7.821 19.307 1.00 94.19 195 ASP A CA 1
ATOM 1551 C C . ASP A 1 195 ? -22.190 6.664 19.009 1.00 94.19 195 ASP A C 1
ATOM 1553 O O . ASP A 1 195 ? -21.590 6.627 17.929 1.00 94.19 195 ASP A O 1
ATOM 1557 N N . LEU A 1 196 ? -22.098 5.666 19.895 1.00 94.88 196 LEU A N 1
ATOM 1558 C CA . LEU A 1 196 ? -21.368 4.426 19.615 1.00 94.88 196 LEU A CA 1
ATOM 1559 C C . LEU A 1 196 ? -21.934 3.697 18.396 1.00 94.88 196 LEU A C 1
ATOM 1561 O O . LEU A 1 196 ? -21.162 3.227 17.561 1.00 94.88 196 LEU A O 1
ATOM 1565 N N . ASP A 1 197 ? -23.256 3.638 18.245 1.00 94.56 197 ASP A N 1
ATOM 1566 C CA . ASP A 1 197 ? -23.889 2.988 17.097 1.00 94.56 197 ASP A CA 1
ATOM 1567 C C . ASP A 1 197 ? -23.568 3.704 15.774 1.00 94.56 197 ASP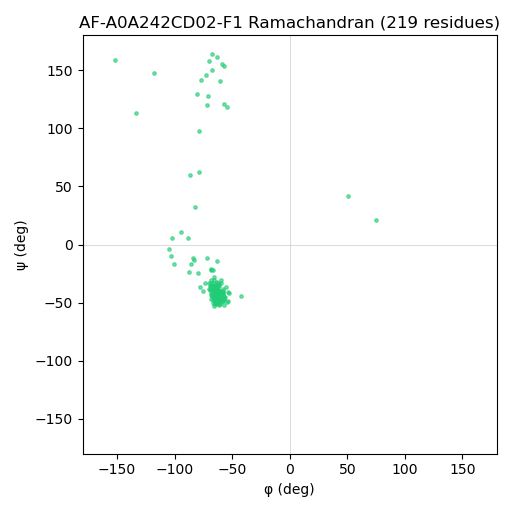 A C 1
ATOM 1569 O O . ASP A 1 197 ? -23.302 3.045 14.762 1.00 94.56 197 ASP A O 1
ATOM 1573 N N . LYS A 1 198 ? -23.466 5.042 15.773 1.00 95.75 198 LYS A N 1
ATOM 1574 C CA . LYS A 1 198 ? -22.969 5.800 14.606 1.00 95.75 198 LYS A CA 1
ATOM 1575 C C . LYS A 1 198 ? -21.517 5.443 14.276 1.00 95.75 198 LYS A C 1
ATOM 1577 O O . LYS A 1 198 ? -21.170 5.270 13.103 1.00 95.75 198 LYS A O 1
ATOM 1582 N N . VAL A 1 199 ? -20.656 5.320 15.289 1.00 96.69 199 VAL A N 1
ATOM 1583 C CA . VAL A 1 199 ? -19.249 4.926 15.103 1.00 96.69 199 VAL A CA 1
ATOM 1584 C C . VAL A 1 199 ? -19.142 3.489 14.582 1.00 96.69 199 VAL A C 1
ATOM 1586 O O . VAL A 1 199 ? -18.366 3.235 13.658 1.00 96.69 199 VAL A O 1
ATOM 1589 N N . LEU A 1 200 ? -19.956 2.562 15.089 1.00 95.00 200 LEU A N 1
ATOM 1590 C CA . LEU A 1 200 ? -20.024 1.180 14.606 1.00 95.00 200 LEU A CA 1
ATOM 1591 C C . LEU A 1 200 ? -20.520 1.107 13.153 1.00 95.00 200 LEU A C 1
ATOM 1593 O O . LEU A 1 200 ? -19.959 0.361 12.351 1.00 95.00 200 LEU A O 1
ATOM 1597 N N . ALA A 1 201 ? -21.498 1.927 12.761 1.00 95.44 201 ALA A N 1
ATOM 1598 C CA . ALA A 1 201 ? -21.935 2.023 11.366 1.00 95.44 201 ALA A CA 1
ATOM 1599 C C . ALA A 1 201 ? -20.815 2.542 10.437 1.00 95.44 201 ALA A C 1
ATOM 1601 O O . ALA A 1 201 ? -20.632 2.054 9.312 1.00 95.44 201 ALA A O 1
ATOM 1602 N N . ASN A 1 202 ? -20.010 3.497 10.916 1.00 95.69 202 ASN A N 1
ATOM 1603 C CA . ASN A 1 202 ? -18.811 3.948 10.207 1.00 95.69 202 ASN A CA 1
ATOM 1604 C C . ASN A 1 202 ? -17.776 2.824 10.083 1.00 95.69 202 ASN A C 1
ATOM 1606 O O . ASN A 1 202 ? -17.242 2.615 8.993 1.00 95.69 202 ASN A O 1
ATOM 1610 N N . GLN A 1 203 ? -17.549 2.057 11.149 1.00 95.00 203 GLN A N 1
ATOM 1611 C CA . GLN A 1 203 ? -16.652 0.902 11.131 1.00 95.00 203 GLN A CA 1
ATOM 1612 C C . GLN A 1 203 ? -17.104 -0.162 10.122 1.00 95.00 203 GLN A C 1
ATOM 1614 O O . GLN A 1 203 ? -16.295 -0.657 9.342 1.00 95.00 203 GLN A O 1
ATOM 1619 N N . GLN A 1 204 ? -18.402 -0.464 10.059 1.00 94.50 204 GLN A N 1
ATOM 1620 C CA . GLN A 1 204 ? -18.950 -1.386 9.060 1.00 94.50 204 GLN A CA 1
ATOM 1621 C C . GLN A 1 204 ? -18.738 -0.885 7.628 1.00 94.50 204 GLN A C 1
ATOM 1623 O O . GLN A 1 204 ? -18.491 -1.679 6.721 1.00 94.50 204 GLN A O 1
ATOM 1628 N N . SER A 1 205 ? -18.814 0.429 7.409 1.00 95.69 205 SER A N 1
ATOM 1629 C CA . SER A 1 205 ? -18.518 1.025 6.100 1.00 95.69 205 SER A CA 1
ATOM 1630 C C . SER A 1 205 ? -17.050 0.819 5.714 1.00 95.69 205 SER A C 1
ATOM 1632 O O . SER A 1 205 ? -16.760 0.456 4.574 1.00 95.69 205 SER A O 1
ATOM 1634 N N . VAL A 1 206 ? -16.132 0.967 6.676 1.00 95.69 206 VAL A N 1
ATOM 1635 C CA . VAL A 1 206 ? -14.706 0.651 6.502 1.00 95.69 206 VAL A CA 1
ATOM 1636 C C . VAL A 1 206 ? -14.516 -0.838 6.194 1.00 95.69 206 VAL A C 1
ATOM 1638 O O . VAL A 1 206 ? -13.836 -1.176 5.227 1.00 95.69 206 VAL A O 1
ATOM 1641 N N . PHE A 1 207 ? -15.163 -1.738 6.941 1.00 94.75 207 PHE A N 1
ATOM 1642 C CA . PHE A 1 207 ? -15.071 -3.183 6.701 1.00 94.75 207 PHE A CA 1
ATOM 1643 C C . PHE A 1 207 ? -15.561 -3.576 5.309 1.00 94.75 207 PHE A C 1
ATOM 1645 O O . PHE A 1 207 ? -14.910 -4.377 4.642 1.00 94.75 207 PHE A O 1
ATOM 1652 N N . LYS A 1 208 ? -16.658 -2.978 4.836 1.00 94.50 208 LYS A N 1
ATOM 1653 C CA . LYS A 1 208 ? -17.168 -3.200 3.476 1.00 94.50 208 LYS A CA 1
ATOM 1654 C C . LYS A 1 208 ? -16.183 -2.715 2.413 1.00 94.50 208 LYS A C 1
ATOM 1656 O O . LYS A 1 208 ? -15.908 -3.457 1.474 1.00 94.50 208 LYS A O 1
ATOM 1661 N N . HIS A 1 209 ? -15.635 -1.509 2.570 1.00 94.00 209 HIS A N 1
ATOM 1662 C CA . HIS A 1 209 ? -14.698 -0.930 1.602 1.00 94.00 209 HIS A CA 1
ATOM 1663 C C . HIS A 1 209 ? -13.407 -1.754 1.491 1.00 94.00 209 HIS A C 1
ATOM 1665 O O . HIS A 1 209 ? -12.997 -2.124 0.393 1.00 94.00 209 HIS A O 1
ATOM 1671 N N . PHE A 1 210 ? -12.810 -2.116 2.630 1.00 93.62 210 PHE A N 1
ATOM 1672 C CA . PHE A 1 210 ? -11.563 -2.887 2.684 1.00 93.62 210 PHE A CA 1
ATOM 1673 C C . PHE A 1 210 ? -11.763 -4.407 2.676 1.00 93.62 210 PHE A C 1
ATOM 1675 O O . PHE A 1 210 ? -10.796 -5.151 2.822 1.00 93.62 210 PHE A O 1
ATOM 1682 N N . LYS A 1 211 ? -13.006 -4.880 2.504 1.00 92.06 211 LYS A N 1
ATOM 1683 C CA . LYS A 1 211 ? -13.379 -6.305 2.491 1.00 92.06 211 LYS A CA 1
ATOM 1684 C C . LYS A 1 211 ? -12.840 -7.074 3.706 1.00 92.06 211 LYS A C 1
ATOM 1686 O O . LYS A 1 211 ? -12.360 -8.201 3.587 1.00 92.06 211 LYS A O 1
ATOM 1691 N N . VAL A 1 212 ? -12.913 -6.453 4.881 1.00 89.00 212 VAL A N 1
ATOM 1692 C CA . VAL A 1 212 ? -12.477 -7.061 6.141 1.00 89.00 212 VAL A CA 1
ATOM 1693 C C . VAL A 1 212 ? -13.459 -8.165 6.524 1.00 89.00 212 VAL A C 1
ATOM 1695 O O . VAL A 1 212 ? -14.667 -7.939 6.592 1.00 89.00 212 VAL A O 1
ATOM 1698 N N . ASN A 1 213 ? -12.942 -9.364 6.793 1.00 85.44 213 ASN A N 1
ATOM 1699 C CA . ASN A 1 213 ? -13.754 -10.472 7.282 1.00 85.44 213 ASN A CA 1
ATOM 1700 C C . ASN A 1 213 ? -14.020 -10.303 8.785 1.00 85.44 213 ASN A C 1
ATOM 1702 O O . ASN A 1 213 ? -13.191 -10.673 9.613 1.00 85.44 213 ASN A O 1
ATOM 1706 N N . GLU A 1 214 ? -15.187 -9.759 9.131 1.00 80.62 214 GLU A N 1
ATOM 1707 C CA . GLU A 1 214 ? -15.599 -9.568 10.527 1.00 80.62 214 GLU A CA 1
ATOM 1708 C C . GLU A 1 214 ? -15.664 -10.892 11.307 1.00 80.62 214 GLU A C 1
ATOM 1710 O O . GLU A 1 214 ? -15.340 -10.923 12.492 1.00 80.62 214 GLU A O 1
ATOM 1715 N N . SER A 1 215 ? -16.019 -12.008 10.663 1.00 79.00 215 SER A N 1
ATOM 1716 C CA . SER A 1 215 ? -16.074 -13.317 11.327 1.00 79.00 215 SER A CA 1
ATOM 1717 C C . SER A 1 215 ? -14.697 -13.751 11.834 1.00 79.00 215 SER A C 1
ATOM 1719 O O . SER A 1 215 ? -14.582 -14.234 12.956 1.00 79.00 215 SER A O 1
ATOM 1721 N N . ALA A 1 216 ? -13.637 -13.466 11.071 1.00 76.31 216 ALA A N 1
ATOM 1722 C CA . ALA A 1 216 ? -12.261 -13.731 11.496 1.00 76.31 216 ALA A CA 1
ATOM 1723 C C . ALA A 1 216 ? -11.821 -12.851 12.685 1.00 76.31 216 ALA A C 1
ATOM 1725 O O . ALA A 1 216 ? -10.896 -13.205 13.415 1.00 76.31 216 ALA A O 1
ATOM 1726 N N . LEU A 1 217 ? -12.487 -11.710 12.900 1.00 73.75 217 LEU A N 1
ATOM 1727 C CA . LEU A 1 217 ? -12.271 -10.844 14.061 1.00 73.75 217 LEU A CA 1
ATOM 1728 C C . LEU A 1 217 ? -13.048 -11.303 15.296 1.00 73.75 217 LEU A C 1
ATOM 1730 O O . LEU A 1 217 ? -12.770 -10.815 16.377 1.00 73.75 217 LEU A O 1
ATOM 1734 N N . LYS A 1 218 ? -14.021 -12.211 15.186 1.00 70.00 218 LYS A N 1
ATOM 1735 C CA . LYS A 1 218 ? -14.761 -12.725 16.355 1.00 70.00 218 LYS A CA 1
ATOM 1736 C C . LYS A 1 218 ? -14.067 -13.922 17.007 1.00 70.00 218 LYS A C 1
ATOM 1738 O O . LYS A 1 218 ? -14.268 -14.160 18.195 1.00 70.00 218 LYS A O 1
ATOM 1743 N N . GLU A 1 219 ? -13.241 -14.639 16.248 1.00 58.56 219 GLU A N 1
ATOM 1744 C CA . GLU A 1 219 ? -12.556 -15.866 16.680 1.00 58.56 219 GLU A CA 1
ATOM 1745 C C . GLU A 1 219 ? -11.226 -15.617 17.411 1.00 58.56 219 GLU A C 1
ATOM 1747 O O . GLU A 1 219 ? -10.747 -16.497 18.117 1.00 58.56 219 GLU A O 1
ATOM 1752 N N . LYS A 1 220 ? -10.632 -14.420 17.298 1.00 52.31 220 LYS A N 1
ATOM 1753 C CA . LYS A 1 220 ? -9.319 -14.068 17.879 1.00 52.31 220 LYS A CA 1
ATOM 1754 C C . LYS A 1 220 ? -9.356 -13.672 19.371 1.00 52.31 220 LYS A C 1
ATOM 1756 O O . LYS A 1 220 ? -8.570 -12.822 19.789 1.00 52.31 220 LYS A O 1
ATOM 1761 N N . LYS A 1 221 ? -10.266 -14.253 20.155 1.00 43.72 221 LYS A N 1
ATOM 1762 C CA . LYS A 1 221 ? -10.295 -14.067 21.616 1.00 43.72 221 LYS A CA 1
ATOM 1763 C C . LYS A 1 221 ? -9.185 -14.833 22.321 1.00 43.72 221 LYS A C 1
ATOM 1765 O O . LYS A 1 221 ? -8.939 -15.992 21.927 1.00 43.72 221 LYS A O 1
#